Protein AF-A0A285UQV8-F1 (afdb_monomer_lite)

Structure (mmCIF, N/CA/C/O backbone):
data_AF-A0A285UQV8-F1
#
_entry.id   AF-A0A285UQV8-F1
#
loop_
_atom_site.group_PDB
_atom_site.id
_atom_site.type_symbol
_atom_site.label_atom_id
_atom_site.label_alt_id
_atom_site.label_comp_id
_atom_site.label_asym_id
_atom_site.label_entity_id
_atom_site.label_seq_id
_atom_site.pdbx_PDB_ins_code
_atom_site.Cartn_x
_atom_site.Cartn_y
_atom_site.Cartn_z
_atom_site.occupancy
_atom_site.B_iso_or_equiv
_atom_site.auth_seq_id
_atom_site.auth_comp_id
_atom_site.auth_asym_id
_atom_site.auth_atom_id
_atom_site.pdbx_PDB_model_num
ATOM 1 N N . MET A 1 1 ? 76.808 -17.261 -46.615 1.00 44.25 1 MET A N 1
ATOM 2 C CA . MET A 1 1 ? 76.036 -17.175 -47.875 1.00 44.25 1 MET A CA 1
ATOM 3 C C . MET A 1 1 ? 75.039 -16.035 -47.726 1.00 44.25 1 MET A C 1
ATOM 5 O O . MET A 1 1 ? 74.451 -15.916 -46.662 1.00 44.25 1 MET A O 1
ATOM 9 N N . LYS A 1 2 ? 74.995 -15.132 -48.715 1.00 49.12 2 LYS A N 1
ATOM 10 C CA . LYS A 1 2 ? 74.323 -13.818 -48.689 1.00 49.12 2 LYS A CA 1
ATOM 11 C C . LYS A 1 2 ? 72.825 -13.925 -48.374 1.00 49.12 2 LYS A C 1
ATOM 13 O O . LYS A 1 2 ? 72.149 -14.780 -48.934 1.00 49.12 2 LYS A O 1
ATOM 18 N N . ASN A 1 3 ? 72.344 -13.007 -47.533 1.00 63.97 3 ASN A N 1
ATOM 19 C CA . ASN A 1 3 ? 70.931 -12.792 -47.231 1.00 63.97 3 ASN A CA 1
ATOM 20 C C . ASN A 1 3 ? 70.122 -12.665 -48.530 1.00 63.97 3 ASN A C 1
ATOM 22 O O . ASN A 1 3 ? 70.419 -11.810 -49.366 1.00 63.97 3 ASN A O 1
ATOM 26 N N . PHE A 1 4 ? 69.126 -13.538 -48.688 1.00 62.72 4 PHE A N 1
ATOM 27 C CA . PHE A 1 4 ? 68.086 -13.409 -49.706 1.00 62.72 4 PHE A CA 1
ATOM 28 C C . PHE A 1 4 ? 67.410 -12.039 -49.546 1.00 62.72 4 PHE A C 1
ATOM 30 O O . PHE A 1 4 ? 67.214 -11.597 -48.410 1.00 62.72 4 PHE A O 1
ATOM 37 N N . PRO A 1 5 ? 67.108 -11.328 -50.637 1.00 66.31 5 PRO A N 1
ATOM 38 C CA . PRO A 1 5 ? 66.811 -9.913 -50.531 1.00 66.31 5 PRO A CA 1
ATOM 39 C C . PRO A 1 5 ? 65.365 -9.696 -50.034 1.00 66.31 5 PRO A C 1
ATOM 41 O O . PRO A 1 5 ? 64.506 -10.570 -50.162 1.00 66.31 5 PRO A O 1
ATOM 44 N N . SER A 1 6 ? 65.118 -8.558 -49.379 1.00 75.44 6 SER A N 1
ATOM 45 C CA . SER A 1 6 ? 63.850 -8.244 -48.701 1.00 75.44 6 SER A CA 1
ATOM 46 C C . SER A 1 6 ? 62.688 -8.128 -49.702 1.00 75.44 6 SER A C 1
ATOM 48 O O . SER A 1 6 ? 62.922 -7.906 -50.888 1.00 75.44 6 SER A O 1
ATOM 50 N N . SER A 1 7 ? 61.418 -8.198 -49.268 1.00 66.88 7 SER A N 1
ATOM 51 C CA . SER A 1 7 ? 60.256 -8.107 -50.186 1.00 66.88 7 SER A CA 1
ATOM 52 C C . SER A 1 7 ? 60.261 -6.872 -51.101 1.00 66.88 7 SER A C 1
ATOM 54 O O . SER A 1 7 ? 59.642 -6.889 -52.162 1.00 66.88 7 SER A O 1
ATOM 56 N N . LYS A 1 8 ? 60.971 -5.800 -50.724 1.00 73.88 8 LYS A N 1
ATOM 57 C CA . LYS A 1 8 ? 61.148 -4.611 -51.570 1.00 73.88 8 LYS A CA 1
ATOM 58 C C . LYS A 1 8 ? 62.094 -4.873 -52.745 1.00 73.88 8 LYS A C 1
ATOM 60 O O . LYS A 1 8 ? 61.816 -4.435 -53.855 1.00 73.88 8 LYS A O 1
ATOM 65 N N . ASP A 1 9 ? 63.160 -5.629 -52.523 1.00 78.62 9 ASP A N 1
ATOM 66 C CA . ASP A 1 9 ? 64.154 -5.972 -53.539 1.00 78.62 9 ASP A CA 1
ATOM 67 C C . ASP A 1 9 ? 63.600 -6.951 -54.580 1.00 78.62 9 ASP A C 1
ATOM 69 O O . ASP A 1 9 ? 63.959 -6.871 -55.752 1.00 78.62 9 ASP A O 1
ATOM 73 N N . TYR A 1 10 ? 62.666 -7.822 -54.178 1.00 80.19 10 TYR A N 1
ATOM 74 C CA . TYR A 1 10 ? 61.921 -8.677 -55.105 1.00 80.19 10 TYR A CA 1
ATOM 75 C C . TYR A 1 10 ? 61.118 -7.848 -56.118 1.00 80.19 10 TYR A C 1
ATOM 77 O O . TYR A 1 10 ? 61.185 -8.114 -57.316 1.00 80.19 10 TYR A O 1
ATOM 85 N N . ASN A 1 11 ? 60.430 -6.792 -55.662 1.00 84.19 11 ASN A N 1
ATOM 86 C CA . ASN A 1 11 ? 59.685 -5.897 -56.552 1.00 84.19 11 ASN A CA 1
ATOM 87 C C . ASN A 1 11 ? 60.616 -5.143 -57.514 1.00 84.19 11 ASN A C 1
ATOM 89 O O . ASN A 1 11 ? 60.301 -5.031 -58.696 1.00 84.19 11 ASN A O 1
ATOM 93 N N . TYR A 1 12 ? 61.780 -4.672 -57.047 1.00 85.62 12 TYR A N 1
ATOM 94 C CA . TYR A 1 12 ? 62.765 -4.025 -57.925 1.00 85.62 12 TYR A CA 1
ATOM 95 C C . TYR A 1 12 ? 63.343 -4.990 -58.965 1.00 85.62 12 TYR A C 1
ATOM 97 O O . TYR A 1 12 ? 63.504 -4.616 -60.127 1.00 85.62 12 TYR A O 1
ATOM 105 N N . TRP A 1 13 ? 63.607 -6.240 -58.580 1.00 86.06 13 TRP A N 1
ATOM 106 C CA . TRP A 1 13 ? 64.105 -7.263 -59.500 1.00 86.06 13 TRP A CA 1
ATOM 107 C C . TRP A 1 13 ? 63.046 -7.666 -60.537 1.00 86.06 13 TRP A C 1
ATOM 109 O O . TRP A 1 13 ? 63.359 -7.800 -61.719 1.00 86.06 13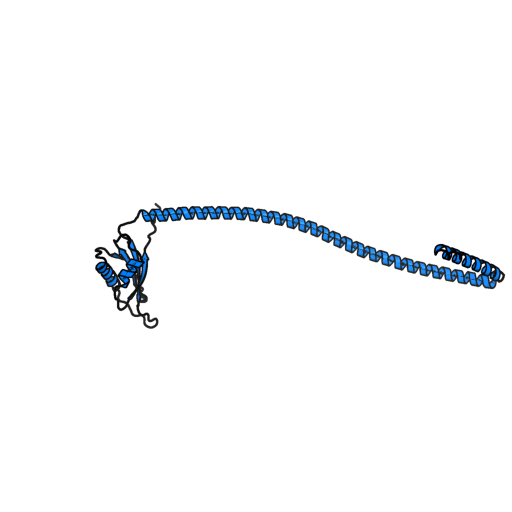 TRP A O 1
ATOM 119 N N . LEU A 1 14 ? 61.779 -7.772 -60.119 1.00 86.00 14 LEU A N 1
ATOM 120 C CA . LEU A 1 14 ? 60.639 -8.027 -61.002 1.00 86.00 14 LEU A CA 1
ATOM 121 C C . LEU A 1 14 ? 60.466 -6.900 -62.032 1.00 86.00 14 LEU A C 1
ATOM 123 O O . LEU A 1 14 ? 60.381 -7.174 -63.228 1.00 86.00 14 LEU A O 1
ATOM 127 N N . ILE A 1 15 ? 60.478 -5.637 -61.589 1.00 88.62 15 ILE A N 1
ATOM 128 C CA . ILE A 1 15 ? 60.396 -4.471 -62.484 1.00 88.62 15 ILE A CA 1
ATOM 129 C C . ILE A 1 15 ? 61.573 -4.470 -63.471 1.00 88.62 15 ILE A C 1
ATOM 131 O O . ILE A 1 15 ? 61.367 -4.274 -64.668 1.00 88.62 15 ILE A O 1
ATOM 135 N N . GLY A 1 16 ? 62.792 -4.754 -62.999 1.00 89.81 16 GLY A N 1
ATOM 136 C CA . GLY A 1 16 ? 63.980 -4.853 -63.849 1.00 89.81 16 GLY A CA 1
ATOM 137 C C . GLY A 1 16 ? 63.857 -5.924 -64.939 1.00 89.81 16 GLY A C 1
ATOM 138 O O . GLY A 1 16 ? 64.155 -5.652 -66.103 1.00 89.81 16 GLY A O 1
ATOM 139 N N . MET A 1 17 ? 63.353 -7.114 -64.596 1.00 87.38 17 MET A N 1
ATOM 140 C CA . MET A 1 17 ? 63.125 -8.201 -65.559 1.00 87.38 17 MET A CA 1
ATOM 141 C C . MET A 1 17 ? 62.044 -7.859 -66.589 1.00 87.38 17 MET A C 1
ATOM 143 O O . MET A 1 17 ? 62.196 -8.186 -67.768 1.00 87.38 17 MET A O 1
ATOM 147 N N . VAL A 1 18 ? 60.977 -7.165 -66.180 1.00 88.94 18 VAL A N 1
ATOM 148 C CA . VAL A 1 18 ? 59.926 -6.701 -67.099 1.00 88.94 18 VAL A CA 1
ATOM 149 C C . VAL A 1 18 ? 60.494 -5.701 -68.107 1.00 88.94 18 VAL A C 1
ATOM 151 O O . VAL A 1 18 ? 60.296 -5.875 -69.308 1.00 88.94 18 VAL A O 1
ATOM 154 N N . ILE A 1 19 ? 61.262 -4.706 -67.652 1.00 89.25 19 ILE A N 1
ATOM 155 C CA . ILE A 1 19 ? 61.888 -3.705 -68.534 1.00 89.25 19 ILE A CA 1
ATOM 156 C C . ILE A 1 19 ? 62.848 -4.371 -69.527 1.00 89.25 19 ILE A C 1
ATOM 158 O O . ILE A 1 19 ? 62.819 -4.067 -70.720 1.00 89.25 19 ILE A O 1
ATOM 162 N N . LEU A 1 20 ? 63.668 -5.313 -69.057 1.00 89.44 20 LEU A N 1
ATOM 163 C CA . LEU A 1 20 ? 64.616 -6.038 -69.902 1.00 89.44 20 LEU A CA 1
ATOM 164 C C . LEU A 1 20 ? 63.896 -6.895 -70.956 1.00 89.44 20 LEU A C 1
ATOM 166 O O . LEU A 1 20 ? 64.284 -6.896 -72.124 1.00 89.44 20 LEU A O 1
ATOM 170 N N . THR A 1 21 ? 62.802 -7.556 -70.573 1.00 85.88 21 THR A N 1
ATOM 171 C CA . THR A 1 21 ? 61.955 -8.328 -71.496 1.00 85.88 21 THR A CA 1
ATOM 172 C C . THR A 1 21 ? 61.340 -7.429 -72.570 1.00 85.88 21 THR A C 1
ATOM 174 O O . THR A 1 21 ? 61.395 -7.767 -73.752 1.00 85.88 21 THR A O 1
ATOM 177 N N . ILE A 1 22 ? 60.819 -6.257 -72.186 1.00 85.81 22 ILE A N 1
ATOM 178 C CA . ILE A 1 22 ? 60.268 -5.269 -73.126 1.00 85.81 22 ILE A CA 1
ATOM 179 C C . ILE A 1 22 ? 61.347 -4.801 -74.109 1.00 85.81 22 ILE A C 1
ATOM 181 O O . ILE A 1 22 ? 61.084 -4.729 -75.308 1.00 85.81 22 ILE A O 1
ATOM 185 N N . TYR A 1 23 ? 62.566 -4.527 -73.638 1.00 86.31 23 TYR A N 1
ATOM 186 C CA . TYR A 1 23 ? 63.674 -4.094 -74.493 1.00 86.31 23 TYR A CA 1
ATOM 187 C C . TYR A 1 23 ? 64.029 -5.140 -75.563 1.00 86.31 23 TYR A C 1
ATOM 189 O O . TYR A 1 23 ? 64.106 -4.811 -76.749 1.00 86.31 23 TYR A O 1
ATOM 197 N N . PHE A 1 24 ? 64.188 -6.409 -75.171 1.00 84.31 24 PHE A N 1
ATOM 198 C CA . PHE A 1 24 ? 64.494 -7.488 -76.117 1.00 84.31 24 PHE A CA 1
ATOM 199 C C . PHE A 1 24 ? 63.346 -7.759 -77.093 1.00 84.31 24 PHE A C 1
ATOM 201 O O . PHE A 1 24 ? 63.592 -7.909 -78.291 1.00 84.31 24 PHE A O 1
ATOM 208 N N . ALA A 1 25 ? 62.102 -7.765 -76.608 1.00 79.75 25 ALA A N 1
ATOM 209 C CA . ALA A 1 25 ? 60.925 -7.923 -77.457 1.00 79.75 25 ALA A CA 1
ATOM 210 C C . ALA A 1 25 ? 60.827 -6.787 -78.488 1.00 79.75 25 ALA A C 1
ATOM 212 O O . ALA A 1 25 ? 60.644 -7.045 -79.674 1.00 79.75 25 ALA A O 1
ATOM 213 N N . THR A 1 26 ? 61.040 -5.539 -78.062 1.00 80.00 26 THR A N 1
ATOM 214 C CA . THR A 1 26 ? 61.006 -4.363 -78.945 1.00 80.00 26 THR A CA 1
ATOM 215 C C . THR A 1 26 ? 62.084 -4.444 -80.023 1.00 80.00 26 THR A C 1
ATOM 217 O O . THR A 1 26 ? 61.797 -4.203 -81.193 1.00 80.00 26 THR A O 1
ATOM 220 N N . LYS A 1 27 ? 63.309 -4.849 -79.663 1.00 79.00 27 LYS A N 1
ATOM 221 C CA . LYS A 1 27 ? 64.405 -5.019 -80.628 1.00 79.00 27 LYS A CA 1
ATOM 222 C C . LYS A 1 27 ? 64.104 -6.104 -81.667 1.00 79.00 27 LYS A C 1
ATOM 224 O O . LYS A 1 27 ? 64.406 -5.911 -82.835 1.00 79.00 27 LYS A O 1
ATOM 229 N N . SER A 1 28 ? 63.519 -7.230 -81.253 1.00 77.25 28 SER A N 1
ATOM 230 C CA . SER A 1 28 ? 63.230 -8.353 -82.156 1.00 77.25 28 SER A CA 1
ATOM 231 C C . SER A 1 28 ? 62.008 -8.127 -83.049 1.00 77.25 28 SER A C 1
ATOM 233 O O . SER A 1 28 ? 61.935 -8.708 -84.126 1.00 77.25 28 SER A O 1
ATOM 235 N N . LEU A 1 29 ? 61.024 -7.351 -82.590 1.00 74.50 29 LEU A N 1
ATOM 236 C CA . LEU A 1 29 ? 59.755 -7.137 -83.296 1.00 74.50 29 LEU A CA 1
ATOM 237 C C . LEU A 1 29 ? 59.757 -5.844 -84.126 1.00 74.50 29 LEU A C 1
ATOM 239 O O . LEU A 1 29 ? 58.925 -5.698 -85.017 1.00 74.50 29 LEU A O 1
ATOM 243 N N . GLY A 1 30 ? 60.701 -4.931 -83.862 1.00 69.19 30 GLY A N 1
ATOM 244 C CA . GLY A 1 30 ? 60.826 -3.622 -84.510 1.00 69.19 30 GLY A CA 1
ATOM 245 C C . GLY A 1 30 ? 61.081 -3.657 -86.022 1.00 69.19 30 GLY A C 1
ATOM 246 O O . GLY A 1 30 ? 60.824 -2.671 -86.702 1.00 69.19 30 GLY A O 1
ATOM 247 N N . GLU A 1 31 ? 61.551 -4.782 -86.559 1.00 74.19 31 GLU A N 1
ATOM 248 C CA . GLU A 1 31 ? 61.871 -4.930 -87.986 1.00 74.19 31 GLU A CA 1
ATOM 249 C C . GLU A 1 31 ? 60.660 -5.367 -88.841 1.00 74.19 31 GLU A C 1
ATOM 251 O O . GLU A 1 31 ? 60.742 -5.353 -90.068 1.00 74.19 31 GLU A O 1
ATOM 256 N N . ASN A 1 32 ? 59.520 -5.735 -88.231 1.00 80.69 32 ASN A N 1
ATOM 257 C CA . ASN A 1 32 ? 58.325 -6.213 -88.939 1.00 80.69 32 ASN A CA 1
ATOM 258 C C . ASN A 1 32 ? 57.139 -5.244 -88.785 1.00 80.69 32 ASN A C 1
ATOM 260 O O . ASN A 1 32 ? 56.339 -5.346 -87.854 1.00 80.69 32 ASN A O 1
ATOM 264 N N . GLU A 1 33 ? 57.005 -4.322 -89.740 1.00 77.88 33 GLU A N 1
ATOM 265 C CA . GLU A 1 33 ? 55.987 -3.260 -89.745 1.00 77.88 33 GLU A CA 1
ATOM 266 C C . GLU A 1 33 ? 54.543 -3.791 -89.658 1.00 77.88 33 GLU A C 1
ATOM 268 O O . GLU A 1 33 ? 53.705 -3.236 -88.945 1.00 77.88 33 GLU A O 1
ATOM 273 N N . ILE A 1 34 ? 54.252 -4.918 -90.318 1.00 78.50 34 ILE A N 1
ATOM 274 C CA . ILE A 1 34 ? 52.922 -5.547 -90.297 1.00 78.50 34 ILE A CA 1
ATOM 275 C C . ILE A 1 34 ? 52.574 -5.997 -88.875 1.00 78.50 34 ILE A C 1
ATOM 277 O O . ILE A 1 34 ? 51.471 -5.749 -88.384 1.00 78.50 34 ILE A O 1
ATOM 281 N N . LEU A 1 35 ? 53.522 -6.637 -88.193 1.00 77.44 35 LEU A N 1
ATOM 282 C CA . LEU A 1 35 ? 53.327 -7.153 -86.844 1.00 77.44 35 LEU A CA 1
ATOM 283 C C . LEU A 1 35 ? 53.203 -6.020 -85.809 1.00 77.44 35 LEU A C 1
ATOM 285 O O . LEU A 1 35 ? 52.360 -6.100 -84.914 1.00 77.44 35 LEU A O 1
ATOM 289 N N . ILE A 1 36 ? 53.964 -4.933 -85.972 1.00 78.06 36 ILE A N 1
ATOM 290 C CA . ILE A 1 36 ? 53.859 -3.725 -85.135 1.00 78.06 36 ILE A CA 1
ATOM 291 C C . ILE A 1 36 ? 52.464 -3.097 -85.239 1.00 78.06 36 ILE A C 1
ATOM 293 O O . ILE A 1 36 ? 51.880 -2.722 -84.217 1.00 78.06 36 ILE A O 1
ATOM 297 N N . ASN A 1 37 ? 51.892 -3.027 -86.444 1.00 72.19 37 ASN A N 1
ATOM 298 C CA . ASN A 1 37 ? 50.548 -2.484 -86.652 1.00 72.19 37 ASN A CA 1
ATOM 299 C C . ASN A 1 37 ? 49.469 -3.324 -85.946 1.00 72.19 37 ASN A C 1
ATOM 301 O O . ASN A 1 37 ? 48.595 -2.764 -85.281 1.00 72.19 37 ASN A O 1
ATOM 305 N N . TYR A 1 38 ? 49.563 -4.658 -85.997 1.00 79.50 38 TYR A N 1
ATOM 306 C CA . TYR A 1 38 ? 48.649 -5.537 -85.255 1.00 79.50 38 TYR A CA 1
ATOM 307 C C . TYR A 1 38 ? 48.789 -5.395 -83.736 1.00 79.50 38 TYR A C 1
ATOM 309 O O . TYR A 1 38 ? 47.776 -5.347 -83.037 1.00 79.50 38 TYR A O 1
ATOM 317 N N . ILE A 1 39 ? 50.017 -5.285 -83.215 1.00 81.50 39 ILE A N 1
ATOM 318 C CA . ILE A 1 39 ? 50.259 -5.064 -81.780 1.00 81.50 39 ILE A CA 1
ATOM 319 C C . ILE A 1 39 ? 49.690 -3.715 -81.336 1.00 81.50 39 ILE A C 1
ATOM 321 O O . ILE A 1 39 ? 49.042 -3.636 -80.296 1.00 81.50 39 ILE A O 1
ATOM 325 N N . THR A 1 40 ? 49.889 -2.661 -82.126 1.00 72.12 40 THR A N 1
ATOM 326 C CA . THR A 1 40 ? 49.384 -1.314 -81.821 1.00 72.12 40 THR A CA 1
ATOM 327 C C . THR A 1 40 ? 47.854 -1.284 -81.809 1.00 72.12 40 THR A C 1
ATOM 329 O O . THR A 1 40 ? 47.233 -0.698 -80.915 1.00 72.12 40 THR A O 1
ATOM 332 N N . PHE A 1 41 ? 47.224 -1.986 -82.752 1.00 66.56 41 PHE A N 1
ATOM 333 C CA . PHE A 1 41 ? 45.774 -2.143 -82.784 1.00 66.56 41 PHE A CA 1
ATOM 334 C C . PHE A 1 41 ? 45.254 -2.945 -81.578 1.00 66.56 41 PHE A C 1
ATOM 336 O O . PHE A 1 41 ? 44.345 -2.493 -80.878 1.00 66.56 41 PHE A O 1
ATOM 343 N N . ALA A 1 42 ? 45.876 -4.087 -81.267 1.00 75.62 42 ALA A N 1
ATOM 344 C CA . ALA A 1 42 ? 45.532 -4.898 -80.100 1.00 75.62 42 ALA A CA 1
ATOM 345 C C . ALA A 1 42 ? 45.726 -4.129 -78.781 1.00 75.62 42 ALA A C 1
ATOM 347 O O . ALA A 1 42 ? 44.872 -4.193 -77.900 1.00 75.62 42 ALA A O 1
ATOM 348 N N . GLY A 1 43 ? 46.800 -3.343 -78.665 1.00 76.69 43 GLY A N 1
ATOM 349 C CA . GLY A 1 43 ? 47.068 -2.477 -77.517 1.00 76.69 43 GLY A CA 1
ATOM 350 C C . GLY A 1 43 ? 45.974 -1.429 -77.306 1.00 76.69 43 GLY A C 1
ATOM 351 O O . GLY A 1 43 ? 45.567 -1.181 -76.172 1.00 76.69 43 GLY A O 1
ATOM 352 N N . THR A 1 44 ? 45.428 -0.879 -78.393 1.00 76.94 44 THR A N 1
ATOM 353 C CA . THR A 1 44 ? 44.301 0.065 -78.342 1.00 76.94 44 THR A CA 1
ATOM 354 C C . THR A 1 44 ? 43.028 -0.610 -77.826 1.00 76.94 44 THR A C 1
ATOM 356 O O . THR A 1 44 ? 42.374 -0.081 -76.927 1.00 76.94 44 THR A O 1
ATOM 359 N N . ILE A 1 45 ? 42.700 -1.806 -78.329 1.00 80.25 45 ILE A N 1
ATOM 360 C CA . ILE A 1 45 ? 41.544 -2.589 -77.855 1.00 80.25 45 ILE A CA 1
ATOM 361 C C . ILE A 1 45 ? 41.698 -2.937 -76.369 1.00 80.25 45 ILE A C 1
ATOM 363 O O . ILE A 1 45 ? 40.766 -2.748 -75.589 1.00 80.25 45 ILE A O 1
ATOM 367 N N . ILE A 1 46 ? 42.882 -3.397 -75.956 1.00 84.75 46 ILE A N 1
ATOM 368 C CA . ILE A 1 46 ? 43.176 -3.730 -74.555 1.00 84.75 46 ILE A CA 1
ATOM 369 C C . ILE A 1 46 ? 43.048 -2.490 -73.657 1.00 84.75 46 ILE A C 1
ATOM 371 O O . ILE A 1 46 ? 42.493 -2.590 -72.565 1.00 84.75 46 ILE A O 1
ATOM 375 N N . SER A 1 47 ? 43.495 -1.318 -74.118 1.00 83.56 47 SER A N 1
ATOM 376 C CA . SER A 1 47 ? 43.353 -0.051 -73.388 1.00 83.56 47 SER A CA 1
ATOM 377 C C . SER A 1 47 ? 41.884 0.319 -73.150 1.00 83.56 47 SER A C 1
ATOM 379 O O . SER A 1 47 ? 41.499 0.649 -72.027 1.00 83.56 47 SER A O 1
ATOM 381 N N . ILE A 1 48 ? 41.033 0.172 -74.174 1.00 87.12 48 ILE A N 1
ATOM 382 C CA . ILE A 1 48 ? 39.584 0.390 -74.048 1.00 87.12 48 ILE A CA 1
ATOM 383 C C . ILE A 1 48 ? 38.975 -0.594 -73.039 1.00 87.12 48 ILE A C 1
ATOM 385 O O . ILE A 1 48 ? 38.200 -0.188 -72.173 1.00 87.12 48 ILE A O 1
ATOM 389 N N . LEU A 1 49 ? 39.348 -1.876 -73.099 1.00 82.06 49 LEU A N 1
ATOM 390 C CA . LEU A 1 49 ? 38.854 -2.887 -72.158 1.00 82.06 49 LEU A CA 1
ATOM 391 C C . LEU A 1 49 ? 39.268 -2.583 -70.711 1.00 82.06 49 LEU A C 1
ATOM 393 O O . LEU A 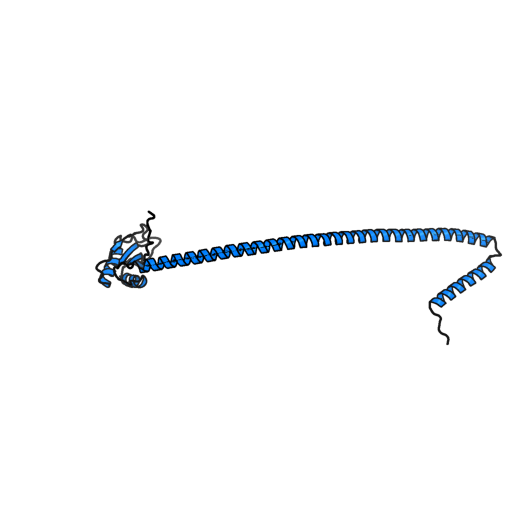1 49 ? 38.439 -2.671 -69.805 1.00 82.06 49 LEU A O 1
ATOM 397 N N . LEU A 1 50 ? 40.518 -2.174 -70.485 1.00 82.06 50 LEU A N 1
ATOM 398 C CA . LEU A 1 50 ? 41.005 -1.779 -69.161 1.00 82.06 50 LEU A CA 1
ATOM 399 C C . LEU A 1 50 ? 40.272 -0.545 -68.623 1.00 82.06 50 LEU A C 1
ATOM 401 O O . LEU A 1 50 ? 39.921 -0.515 -67.443 1.00 82.06 50 LEU A O 1
ATOM 405 N N . ALA A 1 51 ? 39.986 0.440 -69.479 1.00 88.19 51 ALA A N 1
ATOM 406 C CA . ALA A 1 51 ? 39.197 1.609 -69.100 1.00 88.19 51 ALA A CA 1
ATOM 407 C C . ALA A 1 51 ? 37.776 1.218 -68.659 1.00 88.19 51 ALA A C 1
ATOM 409 O O . ALA A 1 51 ? 37.294 1.706 -67.638 1.00 88.19 51 ALA A O 1
ATOM 410 N N . ILE A 1 52 ? 37.126 0.285 -69.363 1.00 86.38 52 ILE A N 1
ATOM 411 C CA . ILE A 1 52 ? 35.803 -0.234 -68.980 1.00 86.38 52 ILE A CA 1
ATOM 412 C C . ILE A 1 52 ? 35.863 -0.931 -67.616 1.00 86.38 52 ILE A C 1
ATOM 414 O O . ILE A 1 52 ? 35.022 -0.671 -66.755 1.00 86.38 52 ILE A O 1
ATOM 418 N N . VAL A 1 53 ? 36.869 -1.778 -67.381 1.00 83.81 53 VAL A N 1
ATOM 419 C CA . VAL A 1 53 ? 37.054 -2.447 -66.083 1.00 83.81 53 VAL A CA 1
ATOM 420 C C . VAL A 1 53 ? 37.247 -1.421 -64.962 1.00 83.81 53 VAL A C 1
ATOM 422 O O . VAL A 1 53 ? 36.617 -1.541 -63.911 1.00 83.81 53 VAL A O 1
ATOM 425 N N . ALA A 1 54 ? 38.050 -0.379 -65.190 1.00 88.44 54 ALA A N 1
ATOM 426 C CA . ALA A 1 54 ? 38.245 0.701 -64.224 1.00 88.44 54 ALA A CA 1
ATOM 427 C C . ALA A 1 54 ? 36.936 1.448 -63.910 1.00 88.44 54 ALA A C 1
ATOM 429 O O . ALA A 1 54 ? 36.643 1.711 -62.741 1.00 88.44 54 ALA A O 1
ATOM 430 N N . ILE A 1 55 ? 36.113 1.725 -64.928 1.00 80.25 55 ILE A N 1
ATOM 431 C CA . ILE A 1 55 ? 34.784 2.329 -64.757 1.00 80.25 55 ILE A CA 1
ATOM 432 C C . ILE A 1 55 ? 33.878 1.421 -63.912 1.00 80.25 55 ILE A C 1
ATOM 434 O O . ILE A 1 55 ? 33.231 1.906 -62.985 1.00 80.25 55 ILE A O 1
ATOM 438 N N . ILE A 1 56 ? 33.860 0.107 -64.165 1.00 81.56 56 ILE A N 1
ATOM 439 C CA . ILE A 1 56 ? 33.056 -0.854 -63.389 1.00 81.56 56 ILE A CA 1
ATOM 440 C C . ILE A 1 56 ? 33.485 -0.869 -61.916 1.00 81.56 56 ILE A C 1
ATOM 442 O O . ILE A 1 56 ? 32.632 -0.817 -61.027 1.00 81.56 56 ILE A O 1
ATOM 446 N N . TYR A 1 57 ? 34.791 -0.909 -61.640 1.00 76.50 57 TYR A N 1
ATOM 447 C CA . TYR A 1 57 ? 35.303 -0.860 -60.268 1.00 76.50 57 TYR A CA 1
ATOM 448 C C . TYR A 1 57 ? 34.948 0.458 -59.570 1.00 76.50 57 TYR A C 1
ATOM 450 O O . TYR A 1 57 ? 34.485 0.437 -58.428 1.00 76.50 57 TYR A O 1
ATOM 458 N N . SER A 1 58 ? 35.089 1.591 -60.265 1.00 76.44 58 SER A N 1
ATOM 459 C CA . SER A 1 58 ? 34.700 2.910 -59.752 1.00 76.44 58 SER A CA 1
ATOM 460 C C . SER A 1 58 ? 33.202 2.978 -59.433 1.00 76.44 58 SER A C 1
ATOM 462 O O . SER A 1 58 ? 32.809 3.467 -58.370 1.00 76.44 58 SER A O 1
ATOM 464 N N . TYR A 1 59 ? 32.361 2.403 -60.295 1.00 73.06 59 TYR A N 1
ATOM 465 C CA . TYR A 1 59 ? 30.917 2.321 -60.089 1.00 73.06 59 TYR A CA 1
ATOM 466 C C . TYR A 1 59 ? 30.554 1.470 -58.861 1.00 73.06 59 TYR A C 1
ATOM 468 O O . TYR A 1 59 ? 29.788 1.912 -58.002 1.00 73.06 59 TYR A O 1
ATOM 476 N N . GLN A 1 60 ? 31.153 0.282 -58.706 1.00 71.38 60 GLN A N 1
ATOM 477 C CA . GLN A 1 60 ? 30.918 -0.567 -57.530 1.00 71.38 60 GLN A CA 1
ATOM 478 C C . GLN A 1 60 ? 31.384 0.093 -56.224 1.00 71.38 60 GLN A C 1
ATOM 480 O O . GLN A 1 60 ? 30.688 0.012 -55.209 1.00 71.38 60 GLN A O 1
ATOM 485 N N . GLN A 1 61 ? 32.538 0.765 -56.237 1.00 76.06 61 GLN A N 1
ATOM 486 C CA . GLN A 1 61 ? 33.058 1.492 -55.078 1.00 76.06 61 GLN A CA 1
ATOM 487 C C . GLN A 1 61 ? 32.152 2.665 -54.682 1.00 76.06 61 GLN A C 1
ATOM 489 O O . GLN A 1 61 ? 31.898 2.877 -53.492 1.00 76.06 61 GLN A O 1
ATOM 494 N N . THR A 1 62 ? 31.631 3.393 -55.670 1.00 73.38 62 THR A N 1
ATOM 495 C CA . THR A 1 62 ? 30.702 4.508 -55.453 1.00 73.38 62 THR A CA 1
ATOM 496 C C . THR A 1 62 ? 29.399 4.014 -54.825 1.00 73.38 62 THR A C 1
ATOM 498 O O . THR A 1 62 ? 28.996 4.526 -53.782 1.00 73.38 62 THR A O 1
ATOM 501 N N . ASN A 1 63 ? 28.803 2.942 -55.362 1.00 67.44 63 ASN A N 1
ATOM 502 C CA . ASN A 1 63 ? 27.561 2.369 -54.830 1.00 67.44 63 ASN A CA 1
ATOM 503 C C . ASN A 1 63 ? 27.701 1.875 -53.381 1.00 67.44 63 ASN A C 1
ATOM 505 O O . ASN A 1 63 ? 26.832 2.148 -52.552 1.00 67.44 63 ASN A O 1
ATOM 509 N N . ARG A 1 64 ? 28.807 1.194 -53.048 1.00 68.88 64 ARG A N 1
ATOM 510 C CA . ARG A 1 64 ? 29.085 0.752 -51.667 1.00 68.88 64 ARG A CA 1
ATOM 511 C C . ARG A 1 64 ? 29.282 1.930 -50.712 1.00 68.88 64 ARG A C 1
ATOM 513 O O . ARG A 1 64 ? 28.819 1.884 -49.578 1.00 68.88 64 ARG A O 1
ATOM 520 N N . SER A 1 65 ? 29.935 2.997 -51.169 1.00 65.62 65 SER A N 1
ATOM 521 C CA . SER A 1 65 ? 30.148 4.203 -50.358 1.00 65.62 65 SER A CA 1
ATOM 522 C C . SER A 1 65 ? 28.831 4.931 -50.066 1.00 65.62 65 SER A C 1
ATOM 524 O O . SER A 1 65 ? 28.612 5.369 -48.938 1.00 65.62 65 SER A O 1
ATOM 526 N N . SER A 1 66 ? 27.923 5.004 -51.045 1.00 68.62 66 SER A N 1
ATOM 527 C CA . SER A 1 66 ? 26.590 5.589 -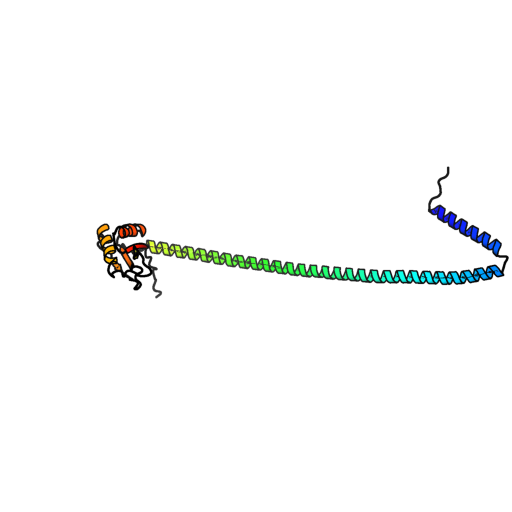50.863 1.00 68.62 66 SER A CA 1
ATOM 528 C C . SER A 1 66 ? 25.707 4.779 -49.907 1.00 68.62 66 SER A C 1
ATOM 530 O O . SER A 1 66 ? 25.025 5.377 -49.076 1.00 68.62 66 SER A O 1
ATOM 532 N N . GLN A 1 67 ? 25.744 3.443 -49.975 1.00 69.12 67 GLN A N 1
ATOM 533 C CA . GLN A 1 67 ? 25.018 2.571 -49.038 1.00 69.12 67 GLN A CA 1
ATOM 534 C C . GLN A 1 67 ? 25.540 2.724 -47.602 1.00 69.12 67 GLN A C 1
ATOM 536 O O . GLN A 1 67 ? 24.763 3.014 -46.697 1.00 69.12 67 GLN A O 1
ATOM 541 N N . ASN A 1 68 ? 26.860 2.673 -47.407 1.00 67.88 68 ASN A N 1
ATOM 542 C CA . ASN A 1 68 ? 27.467 2.855 -46.085 1.00 67.88 68 ASN A CA 1
ATOM 543 C C . ASN A 1 68 ? 27.155 4.234 -45.476 1.00 67.88 68 ASN A C 1
ATOM 545 O O . ASN A 1 68 ? 26.987 4.355 -44.262 1.00 67.88 68 ASN A O 1
ATOM 549 N N . TYR A 1 69 ? 27.065 5.283 -46.301 1.00 68.94 69 TYR A N 1
ATOM 550 C CA . TYR A 1 69 ? 26.681 6.620 -45.844 1.00 68.94 69 TYR A CA 1
ATOM 551 C C . TYR A 1 69 ? 25.216 6.677 -45.390 1.00 68.94 69 TYR A C 1
ATOM 553 O O . TYR A 1 69 ? 24.919 7.292 -44.366 1.00 68.94 69 TYR A O 1
ATOM 561 N N . ALA A 1 70 ? 24.306 6.018 -46.115 1.00 73.62 70 ALA A N 1
ATOM 562 C CA . ALA A 1 70 ? 22.897 5.931 -45.736 1.00 73.62 70 ALA A CA 1
ATOM 563 C C . ALA A 1 70 ? 22.712 5.180 -44.406 1.00 73.62 70 ALA A C 1
ATOM 565 O O . ALA A 1 70 ? 22.030 5.689 -43.515 1.00 73.62 70 ALA A O 1
ATOM 566 N N . ASP A 1 71 ? 23.390 4.044 -44.231 1.00 73.00 71 ASP A N 1
ATOM 567 C CA . ASP A 1 71 ? 23.333 3.251 -42.997 1.00 73.00 71 ASP A CA 1
ATOM 568 C C . ASP A 1 71 ? 23.933 4.012 -41.807 1.00 73.00 71 ASP A C 1
ATOM 570 O O . ASP A 1 71 ? 23.346 4.062 -40.725 1.00 73.00 71 ASP A O 1
ATOM 574 N N . THR A 1 72 ? 25.064 4.694 -42.019 1.00 69.50 72 THR A N 1
ATOM 575 C CA . THR A 1 72 ? 25.689 5.543 -40.991 1.00 69.50 72 THR A CA 1
ATOM 576 C C . THR A 1 72 ? 24.770 6.697 -40.594 1.00 69.50 72 THR A C 1
ATOM 578 O O . THR A 1 72 ? 24.621 6.991 -39.410 1.00 69.50 72 THR A O 1
ATOM 581 N N . LYS A 1 73 ? 24.109 7.341 -41.564 1.00 75.19 73 LYS A N 1
ATOM 582 C CA . LYS A 1 73 ? 23.139 8.408 -41.295 1.00 75.19 73 LYS A CA 1
ATOM 583 C C . LYS A 1 73 ? 21.926 7.886 -40.523 1.00 75.19 73 LYS A C 1
ATOM 585 O O . LYS A 1 73 ? 21.475 8.554 -39.599 1.00 75.19 73 LYS A O 1
ATOM 590 N N . SER A 1 74 ? 21.429 6.695 -40.859 1.00 78.06 74 SER A N 1
ATOM 591 C CA . SER A 1 74 ? 20.340 6.052 -40.118 1.00 78.06 74 SER A CA 1
ATOM 592 C C . SER A 1 74 ? 20.739 5.763 -38.671 1.00 78.06 74 SER A C 1
ATOM 594 O O . SER A 1 74 ? 19.993 6.098 -37.758 1.00 78.06 74 SER A O 1
ATOM 596 N N . LEU A 1 75 ? 21.933 5.204 -38.448 1.00 72.25 75 LEU A N 1
ATOM 597 C CA . LEU A 1 75 ? 22.460 4.955 -37.104 1.00 72.25 75 LEU A CA 1
ATOM 598 C C . LEU A 1 75 ? 22.620 6.250 -36.303 1.00 72.25 75 LEU A C 1
ATOM 600 O O . LEU A 1 75 ? 22.238 6.294 -35.138 1.00 72.25 75 LEU A O 1
ATOM 604 N N . LEU A 1 76 ? 23.139 7.314 -36.921 1.00 72.75 76 LEU A N 1
ATOM 605 C CA . LEU A 1 76 ? 23.261 8.623 -36.277 1.00 72.75 76 LEU A CA 1
ATOM 606 C C . LEU A 1 76 ? 21.897 9.212 -35.904 1.00 72.75 76 LEU A C 1
ATOM 608 O O . LEU A 1 76 ? 21.759 9.755 -34.810 1.00 72.75 76 LEU A O 1
ATOM 612 N N . ASN A 1 77 ? 20.886 9.063 -36.762 1.00 78.94 77 ASN A N 1
ATOM 613 C CA . ASN A 1 77 ? 19.522 9.488 -36.451 1.00 78.94 77 ASN A CA 1
ATOM 614 C C . ASN A 1 77 ? 18.949 8.699 -35.266 1.00 78.94 77 ASN A C 1
ATOM 616 O O . ASN A 1 77 ? 18.458 9.312 -34.324 1.00 78.94 77 ASN A O 1
ATOM 620 N N . SER A 1 78 ? 19.085 7.369 -35.251 1.00 76.19 78 SER A N 1
ATOM 621 C CA . SER A 1 78 ? 18.632 6.543 -34.122 1.00 76.19 78 SER A CA 1
ATOM 622 C C . SER A 1 78 ? 19.379 6.860 -32.823 1.00 76.19 78 SER A C 1
ATOM 624 O O . SER A 1 78 ? 18.780 6.873 -31.751 1.00 76.19 78 SER A O 1
ATOM 626 N N . ILE A 1 79 ? 20.682 7.155 -32.890 1.00 70.56 79 ILE A N 1
ATOM 627 C CA . ILE A 1 79 ? 21.449 7.627 -31.728 1.00 70.56 79 ILE A CA 1
ATOM 628 C C . ILE A 1 79 ? 20.899 8.973 -31.246 1.00 70.56 79 ILE A C 1
ATOM 630 O O . ILE A 1 79 ? 20.697 9.141 -30.047 1.00 70.56 79 ILE A O 1
ATOM 634 N N . SER A 1 80 ? 20.621 9.911 -32.153 1.00 75.56 80 SER A N 1
ATOM 635 C CA . SER A 1 80 ? 20.054 11.215 -31.798 1.00 75.56 80 SER A CA 1
ATOM 636 C C . SER A 1 80 ? 18.668 11.090 -31.159 1.00 75.56 80 SER A C 1
ATOM 638 O O . SER A 1 80 ? 18.404 11.759 -30.165 1.00 75.56 80 SER A O 1
ATOM 640 N N . GLU A 1 81 ? 17.798 10.226 -31.685 1.00 79.62 81 GLU A N 1
ATOM 641 C CA . GLU A 1 81 ? 16.479 9.943 -31.102 1.00 79.62 81 GLU A CA 1
ATOM 642 C C . GLU A 1 81 ? 16.604 9.347 -29.696 1.00 79.62 81 GLU A C 1
ATOM 644 O O . GLU A 1 81 ? 15.934 9.801 -28.771 1.00 79.62 81 GLU A O 1
ATOM 649 N N . ASN A 1 82 ? 17.521 8.395 -29.502 1.00 70.75 82 ASN A N 1
ATOM 650 C CA . ASN A 1 82 ? 17.778 7.806 -28.188 1.00 70.75 82 ASN A CA 1
ATOM 651 C C . ASN A 1 82 ? 18.340 8.829 -27.187 1.00 70.75 82 ASN A C 1
ATOM 653 O O . ASN A 1 82 ? 17.972 8.800 -26.015 1.00 70.75 82 ASN A O 1
ATOM 657 N N . VAL A 1 83 ? 19.210 9.744 -27.627 1.00 71.19 83 VAL A N 1
ATOM 658 C CA . VAL A 1 83 ? 19.736 10.831 -26.782 1.00 71.19 83 VAL A CA 1
ATOM 659 C C . VAL A 1 83 ? 18.624 11.800 -26.377 1.00 71.19 83 VAL A C 1
ATOM 661 O O . VAL A 1 83 ? 18.548 12.163 -25.205 1.00 71.19 83 VAL A O 1
ATOM 664 N N . ASN A 1 84 ? 17.722 12.152 -27.295 1.00 72.81 84 ASN A N 1
ATOM 665 C CA . ASN A 1 84 ? 16.551 12.971 -26.970 1.00 72.81 84 ASN A CA 1
ATOM 666 C C . ASN A 1 84 ? 15.621 12.246 -25.979 1.00 72.81 84 ASN A C 1
ATOM 668 O O . ASN A 1 84 ? 15.179 12.837 -25.000 1.00 72.81 84 ASN A O 1
ATOM 672 N N . GLY A 1 85 ? 15.414 10.935 -26.150 1.00 74.69 85 GLY A N 1
ATOM 673 C CA . GLY A 1 85 ? 14.656 10.124 -25.193 1.00 74.69 85 GLY A CA 1
ATOM 674 C C . GLY A 1 85 ? 15.268 10.103 -23.783 1.00 74.69 85 GLY A C 1
ATOM 675 O O . GLY A 1 85 ? 14.541 10.043 -22.794 1.00 74.69 85 GLY A O 1
ATOM 676 N N . ILE A 1 86 ? 16.597 10.208 -23.654 1.00 69.19 86 ILE A N 1
ATOM 677 C CA . ILE A 1 86 ? 17.274 10.347 -22.350 1.00 69.19 86 ILE A CA 1
ATOM 678 C C . ILE A 1 86 ? 16.965 11.705 -21.702 1.00 69.19 86 ILE A C 1
ATOM 680 O O . ILE A 1 86 ? 16.822 11.781 -20.478 1.00 69.19 86 ILE A O 1
ATOM 684 N N . GLU A 1 87 ? 16.853 12.775 -22.489 1.00 73.31 87 GLU A N 1
ATOM 685 C CA . GLU A 1 87 ? 16.454 14.092 -21.986 1.00 73.31 87 GLU A CA 1
ATOM 686 C C . GLU A 1 87 ? 15.014 14.070 -21.454 1.00 73.31 87 GLU A C 1
ATOM 688 O O . GLU A 1 87 ? 14.775 14.504 -20.324 1.00 73.31 87 GLU A O 1
ATOM 693 N N . ASP A 1 88 ? 14.091 13.446 -22.186 1.00 80.19 88 ASP A N 1
ATOM 694 C CA . ASP A 1 88 ? 12.706 13.254 -21.742 1.00 80.19 88 ASP A CA 1
ATOM 695 C C . ASP A 1 88 ? 12.628 12.422 -20.453 1.00 80.19 88 ASP A C 1
ATOM 697 O O . ASP A 1 88 ? 11.908 12.776 -19.516 1.00 80.19 88 ASP A O 1
ATOM 701 N N . LEU A 1 89 ? 13.427 11.352 -20.345 1.00 71.88 89 LEU A N 1
ATOM 702 C CA . LEU A 1 89 ? 13.532 10.557 -19.116 1.00 71.88 89 LEU A CA 1
ATOM 703 C C . LEU A 1 89 ? 14.057 11.383 -17.937 1.00 71.88 89 LEU A C 1
ATOM 705 O O . LEU A 1 89 ? 13.581 11.219 -16.812 1.00 71.88 89 LEU A O 1
ATOM 709 N N . LYS A 1 90 ? 15.012 12.289 -18.167 1.00 76.62 90 LYS A N 1
ATOM 710 C CA . LYS A 1 90 ? 15.532 13.191 -17.130 1.00 76.62 90 LYS A CA 1
ATOM 711 C C . LYS A 1 90 ? 14.457 14.168 -16.650 1.00 76.62 90 LYS A C 1
ATOM 713 O O . LYS A 1 90 ? 14.343 14.392 -15.443 1.00 76.62 90 LYS A O 1
ATOM 718 N N . VAL A 1 91 ? 13.661 14.720 -17.566 1.00 87.75 91 VAL A N 1
ATOM 719 C CA . VAL A 1 91 ? 12.520 15.588 -17.231 1.00 87.75 91 VAL A CA 1
ATOM 720 C C . VAL A 1 91 ? 11.460 14.802 -16.455 1.00 87.75 91 VAL A C 1
ATOM 722 O O . VAL A 1 91 ? 11.027 15.247 -15.390 1.00 87.75 91 VAL A O 1
ATOM 725 N N . GLY A 1 92 ? 11.111 13.598 -16.916 1.00 84.12 92 GLY A N 1
ATOM 726 C CA . GLY A 1 92 ? 10.184 12.701 -16.224 1.00 84.12 92 GLY A CA 1
ATOM 727 C C . GLY A 1 92 ? 10.654 12.338 -14.812 1.00 84.12 92 GLY A C 1
ATOM 728 O O . GLY A 1 92 ? 9.872 12.398 -13.863 1.00 84.12 92 GLY A O 1
ATOM 729 N N . ALA A 1 93 ? 11.947 12.053 -14.634 1.00 78.19 93 ALA A N 1
ATOM 730 C CA . ALA A 1 93 ? 12.540 11.777 -13.326 1.00 78.19 93 ALA A CA 1
ATOM 731 C C . ALA A 1 93 ? 12.502 12.999 -12.390 1.00 78.19 93 ALA A C 1
ATOM 733 O O . ALA A 1 93 ? 12.222 12.860 -11.198 1.00 78.19 93 ALA A O 1
ATOM 734 N N . ALA A 1 94 ? 12.741 14.208 -12.910 1.00 86.88 94 ALA A N 1
ATOM 735 C CA . ALA A 1 94 ? 12.635 15.442 -12.132 1.00 86.88 94 ALA A CA 1
ATOM 736 C C . ALA A 1 94 ? 11.188 15.728 -11.687 1.00 86.88 94 ALA A C 1
ATOM 738 O O . ALA A 1 94 ? 10.960 16.100 -10.531 1.00 86.88 94 ALA A O 1
ATOM 739 N N . SER A 1 95 ? 10.211 15.493 -12.572 1.00 91.25 95 SER A N 1
ATOM 740 C CA . SER A 1 95 ? 8.785 15.576 -12.234 1.00 91.25 95 SER A CA 1
ATOM 741 C C . SER A 1 95 ? 8.420 14.565 -11.148 1.00 91.25 95 SER A C 1
ATOM 743 O O . SER A 1 95 ? 7.874 14.942 -10.115 1.00 91.25 95 SER A O 1
ATOM 745 N N . SER A 1 96 ? 8.819 13.302 -11.317 1.00 86.69 96 SER A N 1
ATOM 746 C CA . SER A 1 96 ? 8.539 12.241 -10.346 1.00 86.69 96 SER A CA 1
ATOM 747 C C . SER A 1 96 ? 9.136 12.536 -8.963 1.00 86.69 96 SER A C 1
ATOM 749 O O . SER A 1 96 ? 8.471 12.343 -7.948 1.00 86.69 96 SER A O 1
ATOM 751 N N . ASN A 1 97 ? 10.349 13.095 -8.895 1.00 87.94 97 ASN A N 1
ATOM 752 C CA . ASN A 1 97 ? 10.942 13.540 -7.629 1.00 87.94 97 ASN A CA 1
ATOM 753 C C . ASN A 1 97 ? 10.126 14.647 -6.945 1.00 87.94 97 ASN A C 1
ATOM 755 O O . ASN A 1 97 ? 10.033 14.681 -5.715 1.00 87.94 97 ASN A O 1
ATOM 759 N N . THR A 1 98 ? 9.531 15.545 -7.731 1.00 94.25 98 THR A N 1
ATOM 760 C CA . THR A 1 98 ? 8.648 16.599 -7.215 1.00 94.25 98 THR A CA 1
ATOM 761 C C . THR A 1 98 ? 7.363 15.994 -6.653 1.00 94.25 98 THR A C 1
ATOM 763 O O . THR A 1 98 ? 6.973 16.321 -5.532 1.00 94.25 98 THR A O 1
ATOM 766 N N . ASP A 1 99 ? 6.763 15.038 -7.363 1.00 93.06 99 ASP A N 1
ATOM 767 C CA . ASP A 1 99 ? 5.566 14.327 -6.903 1.00 93.06 99 ASP A CA 1
ATOM 768 C C . ASP A 1 99 ? 5.831 13.543 -5.612 1.00 93.06 99 ASP A C 1
ATOM 770 O O . ASP A 1 99 ? 5.056 13.630 -4.659 1.00 93.06 99 ASP A O 1
ATOM 774 N N . ILE A 1 100 ? 6.970 12.847 -5.524 1.00 90.44 100 ILE A N 1
ATOM 775 C CA . ILE A 1 100 ? 7.397 12.132 -4.311 1.00 90.44 100 ILE A CA 1
ATOM 776 C C . ILE A 1 100 ? 7.532 13.096 -3.126 1.00 90.44 100 ILE A C 1
ATOM 778 O O . ILE A 1 100 ? 7.108 12.774 -2.011 1.00 90.44 100 ILE A O 1
ATOM 782 N N . LYS A 1 101 ? 8.093 14.291 -3.347 1.00 93.69 101 LYS A N 1
ATOM 783 C CA . LYS A 1 101 ? 8.206 15.316 -2.303 1.00 93.69 101 LYS A CA 1
ATOM 784 C C . LYS A 1 101 ? 6.826 15.776 -1.823 1.00 93.69 101 LYS A C 1
ATOM 786 O O . LYS A 1 101 ? 6.590 15.799 -0.615 1.00 93.69 101 LYS A O 1
ATOM 791 N N . ASN A 1 102 ? 5.906 16.053 -2.745 1.00 95.06 102 ASN A N 1
ATOM 792 C CA . ASN A 1 102 ? 4.537 16.462 -2.422 1.00 95.06 102 ASN A CA 1
ATOM 793 C C . ASN A 1 102 ? 3.779 15.365 -1.655 1.00 95.06 102 ASN A C 1
ATOM 795 O O . ASN A 1 102 ? 3.102 15.646 -0.666 1.00 95.06 102 ASN A O 1
ATOM 799 N N . ILE A 1 103 ? 3.931 14.099 -2.061 1.00 93.62 103 ILE A N 1
ATOM 800 C CA . ILE A 1 103 ? 3.350 12.947 -1.357 1.00 93.62 103 ILE A CA 1
ATOM 801 C C . ILE A 1 103 ? 3.880 12.874 0.077 1.00 93.62 103 ILE A C 1
ATOM 803 O O . ILE A 1 103 ? 3.097 12.694 1.009 1.00 93.62 103 ILE A O 1
ATOM 807 N N . LYS A 1 104 ? 5.192 13.050 0.276 1.00 93.31 104 LYS A N 1
ATOM 808 C CA . LYS A 1 104 ? 5.809 13.041 1.609 1.00 93.31 104 LYS A CA 1
ATOM 809 C C . LYS A 1 104 ? 5.258 14.154 2.505 1.00 93.31 104 LYS A C 1
ATOM 811 O O . LYS A 1 104 ? 4.974 13.910 3.677 1.00 93.31 104 LYS A O 1
ATOM 816 N N . GLU A 1 105 ? 5.103 15.362 1.972 1.00 95.19 105 GLU A N 1
ATOM 817 C CA . GLU A 1 105 ? 4.550 16.502 2.712 1.00 95.19 105 GLU A CA 1
ATOM 818 C C . GLU A 1 105 ? 3.081 16.268 3.097 1.00 95.19 105 GLU A C 1
ATOM 820 O O . GLU A 1 105 ? 2.718 16.424 4.267 1.00 95.19 105 GLU A O 1
ATOM 825 N N . ASN A 1 106 ? 2.263 15.785 2.159 1.00 94.94 106 ASN A N 1
ATOM 826 C CA . ASN A 1 106 ? 0.865 15.434 2.415 1.00 94.94 106 ASN A CA 1
ATOM 827 C C . ASN A 1 106 ? 0.729 14.309 3.449 1.00 94.94 106 ASN A C 1
ATOM 829 O O . ASN A 1 106 ? -0.102 14.400 4.354 1.00 94.94 106 ASN A O 1
ATOM 833 N N . LEU A 1 107 ? 1.563 13.270 3.355 1.00 93.94 107 LEU A N 1
ATOM 834 C CA . LEU A 1 107 ? 1.562 12.160 4.304 1.00 93.94 107 LEU A CA 1
ATOM 835 C C . LEU A 1 107 ? 1.882 12.642 5.723 1.00 93.94 107 LEU A C 1
ATOM 837 O O . LEU A 1 107 ? 1.182 12.278 6.666 1.00 93.94 107 LEU A O 1
ATOM 841 N N . ASN A 1 108 ? 2.885 13.509 5.879 1.00 94.00 108 ASN A N 1
ATOM 842 C CA . ASN A 1 108 ? 3.223 14.095 7.177 1.00 94.00 108 ASN A CA 1
ATOM 843 C C . ASN A 1 108 ? 2.070 14.927 7.754 1.00 94.00 108 ASN A C 1
ATOM 845 O O . ASN A 1 108 ? 1.785 14.833 8.949 1.00 94.00 108 ASN A O 1
ATOM 849 N N . ALA A 1 109 ? 1.372 15.703 6.920 1.00 95.06 109 ALA A N 1
ATOM 850 C CA . ALA A 1 109 ? 0.216 16.481 7.358 1.00 95.06 109 ALA A CA 1
ATOM 851 C C . ALA A 1 109 ? -0.941 15.583 7.832 1.00 95.06 109 ALA A C 1
ATOM 853 O O . ALA A 1 109 ? -1.557 15.860 8.864 1.00 95.06 109 ALA A O 1
ATOM 854 N N . VAL A 1 110 ? -1.219 14.488 7.115 1.00 94.50 110 VAL A N 1
ATOM 855 C CA . VAL A 1 110 ? -2.241 13.502 7.504 1.00 94.50 110 VAL A CA 1
ATOM 856 C C . VAL A 1 110 ? -1.865 12.807 8.812 1.00 94.50 110 VAL A C 1
ATOM 858 O O . VAL A 1 110 ? -2.699 12.713 9.711 1.00 94.50 110 VAL A O 1
ATOM 861 N N . LEU A 1 111 ? -0.608 12.377 8.960 1.00 93.12 111 LEU A N 1
ATOM 862 C CA . LEU A 1 111 ? -0.123 11.758 10.195 1.00 93.12 111 LEU A CA 1
ATOM 863 C C . LEU A 1 111 ? -0.261 12.704 11.392 1.00 93.12 111 LEU A C 1
ATOM 865 O O . LEU A 1 111 ? -0.760 12.293 12.436 1.00 93.12 111 LEU A O 1
ATOM 869 N N . TYR A 1 112 ? 0.103 13.978 11.229 1.00 93.94 112 TYR A N 1
ATOM 870 C CA . TYR A 1 112 ? -0.022 14.971 12.295 1.00 93.94 112 TYR A CA 1
ATOM 871 C C . TYR A 1 112 ? -1.482 15.181 12.727 1.00 93.94 112 TYR A C 1
ATOM 873 O O . TYR A 1 112 ? -1.774 15.190 13.923 1.00 93.94 112 TYR A O 1
ATOM 881 N N . ARG A 1 113 ? -2.419 15.270 11.770 1.00 93.62 113 ARG A N 1
ATOM 882 C CA . ARG A 1 113 ? -3.860 15.350 12.071 1.00 93.62 113 ARG A CA 1
ATOM 883 C C . ARG A 1 113 ? -4.350 14.117 12.825 1.00 93.62 113 ARG A C 1
ATOM 885 O O . ARG A 1 113 ? -5.051 14.257 13.820 1.00 93.62 113 ARG A O 1
ATOM 892 N N . ASN A 1 114 ? -3.955 12.920 12.396 1.00 91.75 114 ASN A N 1
ATOM 893 C CA . ASN A 1 114 ? -4.367 11.679 13.054 1.00 91.75 114 ASN A CA 1
ATOM 894 C C . ASN A 1 114 ? -3.854 11.590 14.494 1.00 91.75 114 ASN A C 1
ATOM 896 O O . ASN A 1 114 ? -4.617 11.221 15.381 1.00 91.75 114 ASN A O 1
ATOM 900 N N . VAL A 1 115 ? -2.605 11.993 14.752 1.00 94.19 115 VAL A N 1
ATOM 901 C CA . VAL A 1 115 ? -2.068 12.073 16.121 1.00 94.19 115 VAL A CA 1
ATOM 902 C C . VAL A 1 115 ? -2.890 13.045 16.975 1.00 94.19 115 VAL A C 1
ATOM 904 O O . VAL A 1 115 ? -3.238 12.721 18.107 1.00 94.19 115 VAL A O 1
ATOM 907 N N . GLN A 1 116 ? -3.278 14.206 16.438 1.00 92.12 116 GLN A N 1
ATOM 908 C CA . GLN A 1 116 ? -4.145 15.146 17.161 1.00 92.12 116 GLN A CA 1
ATOM 909 C C . GLN A 1 116 ? -5.547 14.580 17.443 1.00 92.12 116 GLN A C 1
ATOM 911 O O . GLN A 1 116 ? -6.089 14.788 18.532 1.00 92.12 116 GLN A O 1
ATOM 916 N N . TYR A 1 117 ? -6.136 13.844 16.498 1.00 91.25 117 TYR A N 1
ATOM 917 C CA . TYR A 1 117 ? -7.418 13.170 16.714 1.00 91.25 117 TYR A CA 1
ATOM 918 C C . TYR A 1 117 ? -7.324 12.093 17.796 1.00 91.25 117 TYR A C 1
ATOM 920 O O . TYR A 1 117 ? -8.188 12.035 18.666 1.00 91.25 117 TYR A O 1
ATOM 928 N N . ILE A 1 118 ? -6.258 11.292 17.794 1.00 89.75 118 ILE A N 1
ATOM 929 C CA . ILE A 1 118 ? -6.026 10.275 18.826 1.00 89.75 118 ILE A CA 1
ATOM 930 C C . ILE A 1 118 ? -5.897 10.941 20.198 1.00 89.75 118 ILE A C 1
ATOM 932 O O . ILE A 1 118 ? -6.623 10.575 21.119 1.00 89.75 118 ILE A O 1
ATOM 936 N N . ASN A 1 119 ? -5.072 11.983 20.312 1.00 90.88 119 ASN A N 1
ATOM 937 C CA . ASN A 1 119 ? -4.872 12.686 21.580 1.00 90.88 119 ASN A CA 1
ATOM 938 C C . ASN A 1 119 ? -6.165 13.347 22.089 1.00 90.88 119 ASN A C 1
ATOM 940 O O . ASN A 1 119 ? -6.433 13.367 23.289 1.00 90.88 119 ASN A O 1
ATOM 944 N N . SER A 1 120 ? -6.997 13.906 21.204 1.00 89.25 120 SER A N 1
ATOM 945 C CA . SER A 1 120 ? -8.283 14.490 21.620 1.00 89.25 120 SER A CA 1
ATOM 946 C C . SER A 1 120 ? -9.308 13.420 22.024 1.00 89.25 120 SER A C 1
ATOM 948 O O . SER A 1 120 ? -10.072 13.628 22.972 1.00 89.25 120 SER A O 1
ATOM 950 N N . SER A 1 121 ? -9.284 12.254 21.374 1.00 88.00 121 SER A N 1
ATOM 951 C CA . SER A 1 121 ? -10.087 11.092 21.757 1.00 88.00 121 SER A CA 1
ATOM 952 C C . SER A 1 121 ? -9.677 10.544 23.125 1.00 88.00 121 SER A C 1
ATOM 954 O O . SER A 1 121 ? -10.548 10.283 23.949 1.00 88.00 121 SER A O 1
ATOM 956 N N . GLU A 1 122 ? -8.377 10.410 23.395 1.00 86.62 122 GLU A N 1
ATOM 957 C CA . GLU A 1 122 ? -7.850 9.940 24.683 1.00 86.62 122 GLU A CA 1
ATOM 958 C C . GLU A 1 122 ? -8.324 10.835 25.836 1.00 86.62 122 GLU A C 1
ATOM 960 O O . GLU A 1 122 ? -8.945 10.353 26.781 1.00 86.62 122 GLU A O 1
ATOM 965 N N . ASN A 1 123 ? -8.181 12.156 25.683 1.00 86.31 123 ASN A N 1
ATOM 966 C CA . ASN A 1 123 ? -8.688 13.135 26.651 1.00 86.31 123 ASN A CA 1
ATOM 967 C C . ASN A 1 123 ? -10.210 13.043 26.867 1.00 86.31 123 ASN A C 1
ATOM 969 O O . ASN A 1 123 ? -10.715 13.324 27.955 1.00 86.31 123 ASN A O 1
ATOM 973 N N . SER A 1 124 ? -10.972 12.699 25.826 1.00 85.56 124 SER A N 1
ATOM 974 C CA . SER A 1 124 ? -12.428 12.550 25.931 1.00 85.56 124 SER A CA 1
ATOM 975 C C . SER A 1 124 ? -12.803 11.275 26.687 1.00 85.56 124 SER A C 1
ATOM 977 O O . SER A 1 124 ? -13.708 11.300 27.519 1.00 85.56 124 SER A O 1
ATOM 979 N N . VAL A 1 125 ? -12.079 10.180 26.444 1.00 81.75 125 VAL A N 1
ATOM 980 C CA . VAL A 1 125 ? -12.244 8.913 27.169 1.00 81.75 125 VAL A CA 1
ATOM 981 C C . VAL A 1 125 ? -11.885 9.080 28.644 1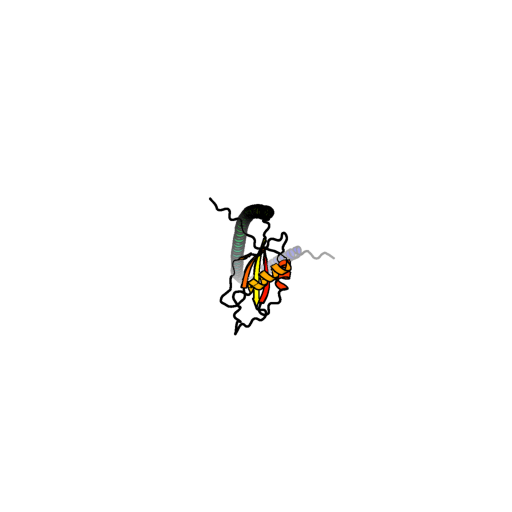.00 81.75 125 VAL A C 1
ATOM 983 O O . VAL A 1 125 ? -12.642 8.630 29.501 1.00 81.75 125 VAL A O 1
ATOM 986 N N . GLU A 1 126 ? -10.792 9.774 28.959 1.00 84.56 126 GLU A N 1
ATOM 987 C CA . GLU A 1 126 ? -10.386 10.028 30.345 1.00 84.56 126 GLU A CA 1
ATOM 988 C C . GLU A 1 126 ? -11.460 10.806 31.118 1.00 84.56 126 GLU A C 1
ATOM 990 O O . GLU A 1 126 ? -11.879 10.386 32.198 1.00 84.56 126 GLU A O 1
ATOM 995 N N . LYS A 1 127 ? -12.019 11.863 30.515 1.00 81.81 127 LYS A N 1
ATOM 996 C CA . LYS A 1 127 ? -13.140 12.619 31.101 1.00 81.81 127 LYS A CA 1
ATOM 997 C C . LYS A 1 127 ? -14.382 11.760 31.330 1.00 81.81 127 LYS A C 1
ATOM 999 O O . LYS A 1 127 ? -15.061 11.930 32.343 1.00 81.81 127 LYS A O 1
ATOM 1004 N N . LEU A 1 128 ? -14.694 10.841 30.411 1.00 77.81 128 LEU A N 1
ATOM 1005 C CA . LEU A 1 128 ? -15.802 9.900 30.594 1.00 77.81 128 LEU A CA 1
ATOM 1006 C C . LEU A 1 128 ? -15.544 8.983 31.796 1.00 77.81 128 LEU A C 1
ATOM 1008 O O . LEU A 1 128 ? -16.427 8.840 32.641 1.00 77.81 128 LEU A O 1
ATOM 1012 N N . ILE A 1 129 ? -14.331 8.441 31.931 1.00 77.12 129 ILE A N 1
ATOM 1013 C CA . ILE A 1 129 ? -13.940 7.599 33.072 1.00 77.12 129 ILE A CA 1
ATOM 1014 C C . ILE A 1 129 ? -14.035 8.378 34.394 1.00 77.12 129 ILE A C 1
ATOM 1016 O O . ILE A 1 129 ? -14.565 7.861 35.379 1.00 77.12 129 ILE A O 1
ATOM 1020 N N . GLU A 1 130 ? -13.564 9.626 34.440 1.00 75.75 130 GLU A N 1
ATOM 1021 C CA . GLU A 1 130 ? -13.654 10.463 35.643 1.00 75.75 130 GLU A CA 1
ATOM 1022 C C . GLU A 1 130 ? -15.101 10.802 36.018 1.00 75.75 130 GLU A C 1
ATOM 1024 O O . GLU A 1 130 ? -15.483 10.678 37.184 1.00 75.75 130 GLU A O 1
ATOM 1029 N N . SER A 1 131 ? -15.934 11.160 35.035 1.00 71.00 131 SER A N 1
ATOM 1030 C CA . SER A 1 131 ? -17.357 11.442 35.266 1.00 71.00 131 SER A CA 1
ATOM 1031 C C . SER A 1 131 ? -18.116 10.233 35.827 1.00 71.00 131 SER A C 1
ATOM 1033 O O . SER A 1 131 ? -19.046 10.399 36.617 1.00 71.00 131 SER A O 1
ATOM 1035 N N . GLN A 1 132 ? -17.676 9.014 35.496 1.00 63.03 132 GLN A N 1
ATOM 1036 C CA . GLN A 1 132 ? -18.238 7.774 36.029 1.00 63.03 132 GLN A CA 1
ATOM 1037 C C . GLN A 1 132 ? -17.813 7.500 37.474 1.00 63.03 132 GLN A C 1
ATOM 1039 O O . GLN A 1 132 ? -18.637 7.048 38.267 1.00 63.03 132 GLN A O 1
ATOM 1044 N N . LYS A 1 133 ? -16.567 7.816 37.858 1.00 61.19 133 LYS A N 1
ATOM 1045 C CA . LYS A 1 133 ? -16.107 7.670 39.255 1.00 61.19 133 LYS A CA 1
ATOM 1046 C C . LYS A 1 133 ? -16.875 8.574 40.228 1.00 61.19 133 LYS A C 1
ATOM 1048 O O . LYS A 1 133 ? -17.003 8.236 41.400 1.00 61.19 133 LYS A O 1
ATOM 1053 N N . LEU A 1 134 ? -17.389 9.710 39.754 1.00 53.66 134 LEU A N 1
ATOM 1054 C CA . LEU A 1 134 ? -18.088 10.705 40.578 1.00 53.66 134 LEU A CA 1
ATOM 1055 C C . LEU A 1 134 ? -19.594 10.429 40.762 1.00 53.66 134 LEU A C 1
ATOM 1057 O O . LEU A 1 134 ? -20.219 11.065 41.610 1.00 53.66 134 LEU A O 1
ATOM 1061 N N . LYS A 1 135 ? -20.179 9.474 40.024 1.00 55.19 135 LYS A N 1
ATOM 1062 C CA . LYS A 1 135 ? -21.606 9.099 40.092 1.00 55.19 135 LYS A CA 1
ATOM 1063 C C . LYS A 1 135 ? -21.819 7.661 40.582 1.00 55.19 135 LYS A C 1
ATOM 1065 O O . LYS A 1 135 ? -22.687 6.952 40.082 1.00 55.19 135 LYS A O 1
ATOM 1070 N N . GLU A 1 136 ? -21.085 7.221 41.604 1.00 53.62 136 GLU A N 1
ATOM 1071 C CA . GLU A 1 136 ? -21.519 6.056 42.388 1.00 53.62 136 GLU A CA 1
ATOM 1072 C C . GLU A 1 136 ? -22.737 6.432 43.249 1.00 53.62 136 GLU A C 1
ATOM 1074 O O . GLU A 1 136 ? -22.649 6.604 44.469 1.00 53.62 136 GLU A O 1
ATOM 1079 N N . SER A 1 137 ? -23.906 6.556 42.613 1.00 57.75 137 SER A N 1
ATOM 1080 C CA . SER A 1 137 ? -25.169 6.320 43.306 1.00 57.75 137 SER A CA 1
ATOM 1081 C C . SER A 1 137 ? -25.085 4.957 43.995 1.00 57.75 137 SER A C 1
ATOM 1083 O O . SER A 1 137 ? -24.479 4.028 43.466 1.00 57.75 137 SER A O 1
ATOM 1085 N N . GLY A 1 138 ? -25.697 4.806 45.173 1.00 69.06 138 GLY A N 1
ATOM 1086 C CA . GLY A 1 138 ? -25.716 3.527 45.900 1.00 69.06 138 GLY A CA 1
ATOM 1087 C C . GLY A 1 138 ? -26.348 2.360 45.127 1.00 69.06 138 GLY A C 1
ATOM 1088 O O . GLY A 1 138 ? -26.313 1.240 45.615 1.00 69.06 138 GLY A O 1
ATOM 1089 N N . TYR A 1 139 ? -26.891 2.619 43.936 1.00 79.56 139 TYR A N 1
ATOM 1090 C CA . TYR A 1 139 ? -27.526 1.654 43.056 1.00 79.56 139 TYR A CA 1
ATOM 1091 C C . TYR A 1 139 ? -26.709 1.439 41.783 1.00 79.56 139 TYR A C 1
ATOM 1093 O O . TYR A 1 139 ? -26.153 2.387 41.220 1.00 79.56 139 TYR A O 1
ATOM 1101 N N . GLN A 1 140 ? -26.651 0.186 41.343 1.00 87.94 140 GLN A N 1
ATOM 1102 C CA . GLN A 1 140 ? -26.064 -0.244 40.082 1.00 87.94 140 GLN A CA 1
ATOM 1103 C C . GLN A 1 140 ? -27.132 -0.960 39.260 1.00 87.94 140 GLN A C 1
ATOM 1105 O O . GLN A 1 140 ? -27.834 -1.820 39.787 1.00 87.94 140 GLN A O 1
ATOM 1110 N N . ASP A 1 141 ? -27.227 -0.637 37.975 1.00 89.88 141 ASP A N 1
ATOM 1111 C CA . ASP A 1 141 ? -28.229 -1.231 37.094 1.00 89.88 141 ASP A CA 1
ATOM 1112 C C . ASP A 1 141 ? -27.603 -2.294 36.195 1.00 89.88 141 ASP A C 1
ATOM 1114 O O . ASP A 1 141 ? -26.491 -2.137 35.677 1.00 89.88 141 ASP A O 1
ATOM 1118 N N . PHE A 1 142 ? -28.333 -3.384 35.997 1.00 92.88 142 PHE A N 1
ATOM 1119 C CA . PHE A 1 142 ? -27.905 -4.523 35.202 1.00 92.88 142 PHE A CA 1
ATOM 1120 C C . PHE A 1 142 ? -28.994 -4.916 34.220 1.00 92.88 142 PHE A C 1
ATOM 1122 O O . PHE A 1 142 ? -30.147 -5.023 34.599 1.00 92.88 142 PHE A O 1
ATOM 1129 N N . HIS A 1 143 ? -28.620 -5.208 32.984 1.00 94.06 143 HIS A N 1
ATOM 1130 C CA . HIS A 1 143 ? -29.477 -5.862 32.012 1.00 94.06 143 HIS A CA 1
ATOM 1131 C C . HIS A 1 143 ? -29.318 -7.376 32.130 1.00 94.06 143 HIS A C 1
ATOM 1133 O O . HIS A 1 143 ? -28.198 -7.893 32.049 1.00 94.06 143 HIS A O 1
ATOM 1139 N N . ILE A 1 144 ? -30.424 -8.093 32.299 1.00 93.50 144 ILE A N 1
ATOM 1140 C CA . ILE A 1 144 ? -30.462 -9.548 32.413 1.00 93.50 144 ILE A CA 1
ATOM 1141 C C . ILE A 1 144 ? -31.169 -10.126 31.203 1.00 93.50 144 ILE A C 1
ATOM 1143 O O . ILE A 1 144 ? -32.250 -9.683 30.830 1.00 93.50 144 ILE A O 1
ATOM 1147 N N . THR A 1 145 ? -30.573 -11.164 30.623 1.00 92.12 145 THR A N 1
ATOM 1148 C CA . THR A 1 145 ? -31.174 -11.961 29.555 1.00 92.12 145 THR A CA 1
ATOM 1149 C C . THR A 1 145 ? -31.395 -13.388 30.047 1.00 92.12 145 THR A C 1
ATOM 1151 O O . THR A 1 145 ? -30.440 -14.095 30.385 1.00 92.12 145 THR A O 1
ATOM 1154 N N . LEU A 1 146 ? -32.650 -13.824 30.056 1.00 90.50 146 LEU A N 1
ATOM 1155 C CA . LEU A 1 146 ? -33.083 -15.188 30.338 1.00 90.50 146 LEU A CA 1
ATOM 1156 C C . LEU A 1 146 ? -33.454 -15.881 29.029 1.00 90.50 146 LEU A C 1
ATOM 1158 O O . LEU A 1 146 ? -34.139 -15.293 28.197 1.00 90.50 146 LEU A O 1
ATOM 1162 N N . ILE A 1 147 ? -33.041 -17.134 28.860 1.00 89.75 147 ILE A N 1
ATOM 1163 C CA . ILE A 1 147 ? -33.381 -17.954 27.686 1.00 89.75 147 ILE A CA 1
ATOM 1164 C C . ILE A 1 147 ? -33.971 -19.297 28.119 1.00 89.75 147 ILE A C 1
ATOM 1166 O O . ILE A 1 147 ? -33.645 -19.760 29.217 1.00 89.75 147 ILE A O 1
ATOM 1170 N N . PRO A 1 148 ? -34.768 -19.966 27.268 1.00 88.38 148 PRO A N 1
ATOM 1171 C CA . PRO A 1 148 ? -35.207 -21.332 27.520 1.00 88.38 148 PRO A CA 1
ATOM 1172 C C . PRO A 1 148 ? -34.040 -22.285 27.810 1.00 88.38 148 PRO A C 1
ATOM 1174 O O . PRO A 1 148 ? -32.972 -22.211 27.189 1.00 88.38 148 PRO A O 1
ATOM 1177 N N . LYS A 1 149 ? -34.233 -23.217 28.748 1.00 88.94 149 LYS A N 1
ATOM 1178 C CA . LYS A 1 149 ? -33.275 -24.305 28.997 1.00 88.94 149 LYS A CA 1
ATOM 1179 C C . LYS A 1 149 ? -33.193 -25.264 27.818 1.00 88.94 149 LYS A C 1
ATOM 1181 O O . LYS A 1 149 ? -32.087 -25.632 27.418 1.00 88.94 149 LYS A O 1
ATOM 1186 N N . ILE A 1 150 ? -34.357 -25.636 27.296 1.00 84.25 150 ILE A N 1
ATOM 1187 C CA . ILE A 1 150 ? -34.542 -26.462 26.108 1.00 84.25 150 ILE A CA 1
ATOM 1188 C C . ILE A 1 150 ? -35.189 -25.567 25.063 1.00 84.25 150 ILE A C 1
ATOM 1190 O O . ILE A 1 150 ? -36.169 -24.886 25.352 1.00 84.25 150 ILE A O 1
ATOM 1194 N N . TYR A 1 151 ? -34.607 -25.546 23.872 1.00 81.06 151 TYR A N 1
ATOM 1195 C CA . TYR A 1 151 ? -35.075 -24.710 22.783 1.00 81.06 151 TYR A CA 1
ATOM 1196 C C . TYR A 1 151 ? -35.533 -25.607 21.635 1.00 81.06 151 TYR A C 1
ATOM 1198 O O . TYR A 1 151 ? -34.728 -26.357 21.084 1.00 81.06 151 TYR A O 1
ATOM 1206 N N . ASP A 1 152 ? -36.818 -25.523 21.300 1.00 81.12 152 ASP A N 1
ATOM 1207 C CA . ASP A 1 152 ? -37.432 -26.202 20.161 1.00 81.12 152 ASP A CA 1
ATOM 1208 C C . ASP A 1 152 ? -37.796 -25.145 19.106 1.00 81.12 152 ASP A C 1
ATOM 1210 O O . ASP A 1 152 ? -38.603 -24.250 19.362 1.00 81.12 152 ASP A O 1
ATOM 1214 N N . PHE A 1 153 ? -37.145 -25.218 17.940 1.00 78.56 153 PHE A N 1
ATOM 1215 C CA . PHE A 1 153 ? -37.379 -24.298 16.820 1.00 78.56 153 PHE A CA 1
ATOM 1216 C C . PHE A 1 153 ? -38.715 -24.557 16.121 1.00 78.56 153 PHE A C 1
ATOM 1218 O O . PHE A 1 153 ? -39.268 -23.640 15.516 1.00 78.56 153 PHE A O 1
ATOM 1225 N N . GLU A 1 154 ? -39.206 -25.794 16.167 1.00 82.56 154 GLU A N 1
ATOM 1226 C CA . GLU A 1 154 ? -40.432 -26.201 15.487 1.00 82.56 154 GLU A CA 1
ATOM 1227 C C . GLU A 1 154 ? -41.653 -25.889 16.355 1.00 82.56 154 GLU A C 1
ATOM 1229 O O . GLU A 1 154 ? -42.672 -25.433 15.839 1.00 82.56 154 GLU A O 1
ATOM 1234 N N . ASN A 1 155 ? -41.530 -26.068 17.676 1.00 79.56 155 ASN A N 1
ATOM 1235 C CA . ASN A 1 155 ? -42.606 -25.835 18.642 1.00 79.56 155 ASN A CA 1
ATOM 1236 C C . ASN A 1 155 ? -42.116 -25.003 19.842 1.00 79.56 155 ASN A C 1
ATOM 1238 O O . ASN A 1 155 ? -41.918 -25.545 20.934 1.00 79.56 155 ASN A O 1
ATOM 1242 N N . PRO A 1 156 ? -41.918 -23.682 19.685 1.00 73.88 156 PRO A N 1
ATOM 1243 C CA . PRO A 1 156 ? -41.438 -22.844 20.775 1.00 73.88 156 PRO A CA 1
ATOM 1244 C C . PRO A 1 156 ? -42.419 -22.875 21.953 1.00 73.88 156 PRO A C 1
ATOM 1246 O O . PRO A 1 156 ? -43.598 -22.538 21.821 1.00 73.88 156 PRO A O 1
ATOM 1249 N N . VAL A 1 157 ? -41.921 -23.270 23.127 1.00 72.75 157 VAL A N 1
ATOM 1250 C CA . VAL A 1 157 ? -42.704 -23.256 24.366 1.00 72.75 157 VAL A CA 1
ATOM 1251 C C . VAL A 1 157 ? -42.989 -21.807 24.738 1.00 72.75 157 VAL A C 1
ATOM 1253 O O . VAL A 1 157 ? -42.072 -21.001 24.905 1.00 72.75 157 VAL A O 1
ATOM 1256 N N . LYS A 1 158 ? -44.272 -21.468 24.878 1.00 74.69 158 LYS A N 1
ATOM 1257 C CA . LYS A 1 158 ? -44.676 -20.155 25.368 1.00 74.69 158 LYS A CA 1
ATOM 1258 C C . LYS A 1 158 ? -44.303 -20.053 26.842 1.00 74.69 158 LYS A C 1
ATOM 1260 O O . LYS A 1 158 ? -44.803 -20.818 27.659 1.00 74.69 158 LYS A O 1
ATOM 1265 N N . ILE A 1 159 ? -43.432 -19.109 27.159 1.00 74.31 159 ILE A N 1
ATOM 1266 C CA . ILE A 1 159 ? -43.034 -18.841 28.535 1.00 74.31 159 ILE A CA 1
ATOM 1267 C C . ILE A 1 159 ? -44.067 -17.899 29.175 1.00 74.31 159 ILE A C 1
ATOM 1269 O O . ILE A 1 159 ? -44.629 -17.031 28.497 1.00 74.31 159 ILE A O 1
ATOM 1273 N N . GLU A 1 160 ? -44.350 -18.088 30.462 1.00 74.94 160 GLU A N 1
ATOM 1274 C CA . GLU A 1 160 ? -45.291 -17.245 31.200 1.00 74.94 160 GLU A CA 1
ATOM 1275 C C . GLU A 1 160 ? -44.697 -15.861 31.510 1.00 74.94 160 GLU A C 1
ATOM 1277 O O . GLU A 1 160 ? -43.526 -15.716 31.860 1.00 74.94 160 GLU A O 1
ATOM 1282 N N . ASN A 1 161 ? -45.529 -14.817 31.402 1.00 70.56 161 ASN A N 1
ATOM 1283 C CA . ASN A 1 161 ? -45.103 -13.410 31.449 1.00 70.56 161 ASN A CA 1
ATOM 1284 C C . ASN A 1 161 ? -44.519 -12.927 32.786 1.00 70.56 161 ASN A C 1
ATOM 1286 O O . ASN A 1 161 ? -44.047 -11.797 32.844 1.00 70.56 161 ASN A O 1
ATOM 1290 N N . ASN A 1 162 ? -44.528 -13.743 33.834 1.00 82.94 162 ASN A N 1
ATOM 1291 C CA . ASN A 1 162 ? -44.109 -13.382 35.189 1.00 82.94 162 ASN A CA 1
ATOM 1292 C C . ASN A 1 162 ? -42.883 -14.164 35.686 1.00 82.94 162 ASN A C 1
ATOM 1294 O O . ASN A 1 162 ? -42.455 -13.952 36.817 1.00 82.94 162 ASN A O 1
ATOM 1298 N N . GLU A 1 163 ? -42.268 -15.034 34.878 1.00 82.62 163 GLU A N 1
ATOM 1299 C CA . GLU A 1 163 ? -41.154 -15.859 35.368 1.00 82.62 163 GLU A CA 1
ATOM 1300 C C . GLU A 1 163 ? -39.941 -15.049 35.860 1.00 82.62 163 GLU A C 1
ATOM 1302 O O . GLU A 1 163 ? -39.210 -15.497 36.748 1.00 82.62 163 GLU A O 1
ATOM 1307 N N . TYR A 1 164 ? -39.730 -13.836 35.335 1.00 85.81 164 TYR A N 1
ATOM 1308 C CA . TYR A 1 164 ? -38.666 -12.943 35.804 1.00 85.81 164 TYR A CA 1
ATOM 1309 C C . TYR A 1 164 ? -38.839 -12.558 37.285 1.00 85.81 164 TYR A C 1
ATOM 1311 O O . TYR A 1 164 ? -37.844 -12.335 37.975 1.00 85.81 164 TYR A O 1
ATOM 1319 N N . GLU A 1 165 ? -40.072 -12.518 37.804 1.00 89.81 165 GLU A N 1
ATOM 1320 C CA . GLU A 1 165 ? -40.352 -12.161 39.200 1.00 89.81 165 GLU A CA 1
ATOM 1321 C C . GLU A 1 165 ? -39.725 -13.167 40.163 1.00 89.81 165 GLU A C 1
ATOM 1323 O O . GLU A 1 165 ? -39.230 -12.788 41.224 1.00 89.81 165 GLU A O 1
ATOM 1328 N N . HIS A 1 166 ? -39.664 -14.443 39.773 1.00 92.25 166 HIS A N 1
ATOM 1329 C CA . HIS A 1 166 ? -39.001 -15.466 40.570 1.00 92.25 166 HIS A CA 1
ATOM 1330 C C . HIS A 1 166 ? -37.489 -15.256 40.650 1.00 92.25 166 HIS A C 1
ATOM 1332 O O . HIS A 1 166 ? -36.907 -15.463 41.711 1.00 92.25 166 HIS A O 1
ATOM 1338 N N . TYR A 1 167 ? -36.857 -14.787 39.571 1.00 91.81 167 TYR A N 1
ATOM 1339 C CA . TYR A 1 167 ? -35.437 -14.433 39.577 1.00 91.81 167 TYR A CA 1
ATOM 1340 C C . TYR A 1 167 ? -35.158 -13.207 40.453 1.00 91.81 167 TYR A C 1
ATOM 1342 O O . TYR A 1 167 ? -34.194 -13.210 41.219 1.00 91.81 167 TYR A O 1
ATOM 1350 N N . VAL A 1 168 ? -36.012 -12.181 40.380 1.00 91.06 168 VAL A N 1
ATOM 1351 C CA . VAL A 1 168 ? -35.903 -10.980 41.226 1.00 91.06 168 VAL A CA 1
ATOM 1352 C C . VAL A 1 168 ? -36.087 -11.343 42.699 1.00 91.06 168 VAL A C 1
ATOM 1354 O O . VAL A 1 168 ? -35.277 -10.945 43.534 1.00 91.06 168 VAL A O 1
ATOM 1357 N N . LYS A 1 169 ? -37.102 -12.150 43.018 1.00 92.19 169 LYS A N 1
ATOM 1358 C CA . LYS A 1 169 ? -37.350 -12.626 44.380 1.00 92.19 169 LYS A CA 1
ATOM 1359 C C . LYS A 1 169 ? -36.203 -13.492 44.898 1.00 92.19 169 LYS A C 1
ATOM 1361 O O . LYS A 1 169 ? -35.732 -13.270 46.004 1.00 92.19 169 LYS A O 1
ATOM 1366 N N . HIS A 1 170 ? -35.697 -14.421 44.086 1.00 94.25 170 HIS A N 1
ATOM 1367 C CA . HIS A 1 170 ? -34.544 -15.250 44.447 1.00 94.25 170 HIS A CA 1
ATOM 1368 C C . HIS A 1 170 ? -33.308 -14.402 44.764 1.00 94.25 170 HIS A C 1
ATOM 1370 O O . HIS A 1 170 ? -32.595 -14.673 45.726 1.00 94.25 170 HIS A O 1
ATOM 1376 N N . TYR A 1 171 ? -33.068 -13.342 43.989 1.00 92.44 171 TYR A N 1
ATOM 1377 C CA . TYR A 1 171 ? -32.016 -12.378 44.296 1.00 92.44 171 TYR A CA 1
ATOM 1378 C C . TYR A 1 171 ? -32.237 -11.689 45.653 1.00 92.44 171 TYR A C 1
ATOM 1380 O O . TYR A 1 171 ? -31.304 -11.628 46.456 1.00 92.44 171 TYR A O 1
ATOM 1388 N N . GLN A 1 172 ? -33.454 -11.205 45.929 1.00 90.75 172 GLN A N 1
ATOM 1389 C CA . GLN A 1 172 ? -33.804 -10.577 47.211 1.00 90.75 172 GLN A CA 1
ATOM 1390 C C . GLN A 1 172 ? -33.598 -11.545 48.386 1.00 90.75 172 GLN A C 1
ATOM 1392 O O . GLN A 1 172 ? -32.978 -11.171 49.379 1.00 90.75 172 GLN A O 1
ATOM 1397 N N . ASP A 1 173 ? -34.031 -12.800 48.240 1.00 93.06 173 ASP A N 1
ATOM 1398 C CA . ASP A 1 173 ? -33.898 -13.847 49.258 1.00 93.06 173 ASP A CA 1
ATOM 1399 C C . ASP A 1 173 ? -32.421 -14.187 49.543 1.00 93.06 173 ASP A C 1
ATOM 1401 O O . ASP A 1 173 ? -32.031 -14.357 50.698 1.00 93.06 173 ASP A O 1
ATOM 1405 N N . MET A 1 174 ? -31.576 -14.251 48.505 1.00 90.94 174 MET A N 1
ATOM 1406 C CA . MET A 1 174 ? -30.150 -14.592 48.632 1.00 90.94 174 MET A CA 1
ATOM 1407 C C . MET A 1 174 ? -29.293 -13.457 49.198 1.00 90.94 174 MET A C 1
ATOM 1409 O O . MET A 1 174 ? -28.286 -13.718 49.855 1.00 90.94 174 MET A O 1
ATOM 1413 N N . THR A 1 175 ? -29.653 -12.205 48.912 1.00 87.50 175 THR A N 1
ATOM 1414 C CA . THR A 1 175 ? -28.849 -11.028 49.287 1.00 87.50 175 THR A CA 1
ATOM 1415 C C . THR A 1 175 ? -29.391 -10.290 50.508 1.00 87.50 175 THR A C 1
ATOM 1417 O O . THR A 1 175 ? -28.689 -9.461 51.084 1.00 87.50 175 THR A O 1
ATOM 1420 N N . GLY A 1 176 ? -30.638 -10.554 50.913 1.00 85.88 176 GLY A N 1
ATOM 1421 C CA . GLY A 1 176 ? -31.340 -9.756 51.920 1.00 85.88 176 GLY A CA 1
ATOM 1422 C C . GLY A 1 176 ? -31.636 -8.324 51.454 1.00 85.88 176 GLY A C 1
ATOM 1423 O O . GLY A 1 176 ? -31.932 -7.456 52.278 1.00 85.88 176 GLY A O 1
ATOM 1424 N N . ALA A 1 177 ? -31.522 -8.043 50.151 1.00 80.38 177 ALA A N 1
ATOM 1425 C CA . ALA A 1 177 ? -31.737 -6.714 49.602 1.00 80.38 177 ALA A CA 1
ATOM 1426 C C . ALA A 1 177 ? -33.231 -6.359 49.602 1.00 80.38 177 ALA A C 1
ATOM 1428 O O . ALA A 1 177 ? -34.030 -6.950 48.880 1.00 80.38 177 ALA A O 1
ATOM 1429 N N . ASN A 1 178 ? -33.596 -5.323 50.361 1.00 64.19 178 ASN A N 1
ATOM 1430 C CA . ASN A 1 178 ? -34.973 -4.820 50.427 1.00 64.19 178 ASN A CA 1
ATOM 1431 C C . ASN A 1 178 ? -35.402 -4.026 49.180 1.00 64.19 178 ASN A C 1
ATOM 1433 O O . ASN A 1 178 ? -36.588 -3.750 49.013 1.00 64.19 178 ASN A O 1
ATOM 1437 N N . LEU A 1 179 ? -34.457 -3.632 48.318 1.00 62.28 179 LEU A N 1
ATOM 1438 C CA . LEU A 1 179 ? -34.743 -2.890 47.093 1.00 62.28 179 LEU A CA 1
ATOM 1439 C C . LEU A 1 179 ? -34.051 -3.554 45.901 1.00 62.28 179 LEU A C 1
ATOM 1441 O O . LEU A 1 179 ? -32.851 -3.391 45.684 1.00 62.28 179 LEU A O 1
ATOM 1445 N N . ALA A 1 180 ? -34.843 -4.300 45.137 1.00 68.19 180 ALA A N 1
ATOM 1446 C CA . ALA A 1 180 ? -34.504 -4.753 43.799 1.00 68.19 180 ALA A CA 1
ATOM 1447 C C . ALA A 1 180 ? -35.679 -4.363 42.903 1.00 68.19 180 ALA A C 1
ATOM 1449 O O . ALA A 1 180 ? -36.793 -4.850 43.102 1.00 68.19 180 ALA A O 1
ATOM 1450 N N . ILE A 1 181 ? -35.454 -3.422 41.987 1.00 75.25 181 ILE A N 1
ATOM 1451 C CA . ILE A 1 181 ? -36.495 -2.932 41.078 1.00 75.25 181 ILE A CA 1
ATOM 1452 C C . ILE A 1 181 ? -36.183 -3.493 39.700 1.00 75.25 181 ILE A C 1
ATOM 1454 O O . ILE A 1 181 ? -35.128 -3.192 39.141 1.00 75.25 181 ILE A O 1
ATOM 1458 N N . ALA A 1 182 ? -37.100 -4.304 39.174 1.00 69.38 182 ALA A N 1
ATOM 1459 C CA . ALA A 1 182 ? -37.072 -4.716 37.781 1.00 69.38 182 ALA A CA 1
ATOM 1460 C C . ALA A 1 182 ? -37.841 -3.701 36.926 1.00 69.38 182 ALA A C 1
ATOM 1462 O O . ALA A 1 182 ? -38.976 -3.348 37.250 1.00 69.38 182 ALA A O 1
ATOM 1463 N N . PHE A 1 183 ? -37.231 -3.231 35.843 1.00 72.25 183 PHE A N 1
ATOM 1464 C CA . PHE A 1 183 ? -37.831 -2.298 34.888 1.00 72.25 183 PHE A CA 1
ATOM 1465 C C . PHE A 1 183 ? -37.454 -2.690 33.449 1.00 72.25 183 PHE A C 1
ATOM 1467 O O . PHE A 1 183 ? -36.663 -3.607 33.241 1.00 72.25 183 PHE A O 1
ATOM 1474 N N . ASN A 1 184 ? -38.082 -2.063 32.445 1.00 62.75 184 ASN A N 1
ATOM 1475 C CA . ASN A 1 184 ? -37.905 -2.394 31.018 1.00 62.75 184 ASN A CA 1
ATOM 1476 C C . ASN A 1 184 ? -38.044 -3.896 30.708 1.00 62.75 184 ASN A C 1
ATOM 1478 O O . ASN A 1 184 ? -37.214 -4.501 30.027 1.00 62.75 184 ASN A O 1
ATOM 1482 N N . ILE A 1 185 ? -39.098 -4.521 31.234 1.00 69.12 185 ILE A N 1
ATOM 1483 C CA . ILE A 1 185 ? -39.367 -5.938 30.996 1.00 69.12 185 ILE A CA 1
ATOM 1484 C C . ILE A 1 185 ? -39.851 -6.096 29.556 1.00 69.12 185 ILE A C 1
ATOM 1486 O O . ILE A 1 185 ? -40.986 -5.765 29.213 1.00 69.12 185 ILE A O 1
ATOM 1490 N N . HIS A 1 186 ? -38.974 -6.618 28.709 1.00 66.56 186 HIS A N 1
ATOM 1491 C CA . HIS A 1 186 ? -39.288 -6.949 27.332 1.00 66.56 186 HIS A CA 1
ATOM 1492 C C . HIS A 1 186 ? -39.457 -8.463 27.217 1.00 66.56 186 HIS A C 1
ATOM 1494 O O . HIS A 1 186 ? -38.489 -9.219 27.106 1.00 66.56 186 HIS A O 1
ATOM 1500 N N . ALA A 1 187 ? -40.714 -8.904 27.227 1.00 61.09 187 ALA A N 1
ATOM 1501 C CA . ALA A 1 187 ? -41.082 -10.220 26.732 1.00 61.09 187 ALA A CA 1
ATOM 1502 C C . ALA A 1 187 ? -41.095 -10.144 25.200 1.00 61.09 187 ALA A C 1
ATOM 1504 O O . ALA A 1 187 ? -41.907 -9.418 24.623 1.00 61.09 187 ALA A O 1
ATOM 1505 N N . LYS A 1 188 ? -40.191 -10.846 24.509 1.00 58.88 188 LYS A N 1
ATOM 1506 C CA . LYS A 1 188 ? -40.337 -10.978 23.053 1.00 58.88 188 LYS A CA 1
ATOM 1507 C C . LYS A 1 188 ? -41.516 -11.909 22.783 1.00 58.88 188 LYS A C 1
ATOM 1509 O O . LYS A 1 188 ? -41.464 -13.073 23.168 1.00 58.88 188 LYS A O 1
ATOM 1514 N N . GLU A 1 189 ? -42.526 -11.419 22.058 1.00 51.53 189 GLU A N 1
ATOM 1515 C CA . GLU A 1 189 ? -43.727 -12.183 21.662 1.00 51.53 189 GLU A CA 1
ATOM 1516 C C . GLU A 1 189 ? -43.404 -13.513 20.952 1.00 51.53 189 GLU A C 1
ATOM 1518 O O . GLU A 1 189 ? -44.217 -14.432 20.961 1.00 51.53 189 GLU A O 1
ATOM 1523 N N . ASN A 1 190 ? -42.185 -13.663 20.423 1.00 54.78 190 ASN A N 1
ATOM 1524 C CA . ASN A 1 190 ? -41.722 -14.865 19.728 1.00 54.78 190 ASN A CA 1
ATOM 1525 C C . ASN A 1 190 ? -41.128 -15.955 20.652 1.00 54.78 190 ASN A C 1
ATOM 1527 O O . ASN A 1 190 ? -40.532 -16.903 20.153 1.00 54.78 190 ASN A O 1
ATOM 1531 N N . GLY A 1 191 ? -41.229 -15.832 21.983 1.00 56.91 191 GLY A N 1
ATOM 1532 C CA . GLY A 1 191 ? -40.901 -16.923 22.920 1.00 56.91 191 GLY A CA 1
ATOM 1533 C C . GLY A 1 191 ? -39.407 -17.224 23.116 1.00 56.91 191 GLY A C 1
ATOM 1534 O O . GLY A 1 191 ? -39.049 -18.240 23.702 1.00 56.91 191 GLY A O 1
ATOM 1535 N N . PHE A 1 192 ? -38.507 -16.351 22.657 1.00 66.94 192 PHE A N 1
ATOM 1536 C CA . PHE A 1 192 ? -37.057 -16.610 22.695 1.00 66.94 192 PHE A CA 1
ATOM 1537 C C . PHE A 1 192 ? -36.360 -16.234 24.008 1.00 66.94 192 PHE A C 1
ATOM 1539 O O . PHE A 1 192 ? -35.133 -16.312 24.092 1.00 66.94 192 PHE A O 1
ATOM 1546 N N . GLY A 1 193 ? -37.126 -15.850 25.028 1.00 72.88 193 GLY A N 1
ATOM 1547 C CA . GLY A 1 193 ? -36.615 -15.473 26.340 1.00 72.88 193 GLY A CA 1
ATOM 1548 C C . GLY A 1 193 ? -37.165 -14.144 26.850 1.00 72.88 193 GLY A C 1
ATOM 1549 O O . GLY A 1 193 ? -37.969 -13.487 26.186 1.00 72.88 193 GLY A O 1
ATOM 1550 N N . TYR A 1 194 ? -36.688 -13.752 28.030 1.00 81.94 194 TYR A N 1
ATOM 1551 C CA . TYR A 1 194 ? -36.991 -12.468 28.661 1.00 81.94 194 TYR A CA 1
ATOM 1552 C C . TYR A 1 194 ? -35.728 -11.646 28.770 1.00 81.94 194 TYR A C 1
ATOM 1554 O O . TYR A 1 194 ? -34.655 -12.173 29.068 1.00 81.94 194 TYR A O 1
ATOM 1562 N N . SER A 1 195 ? -35.872 -10.340 28.611 1.00 88.06 195 SER A N 1
ATOM 1563 C CA . SER A 1 195 ? -34.871 -9.415 29.108 1.00 88.06 195 SER A CA 1
ATOM 1564 C C . SER A 1 195 ? -35.506 -8.382 30.015 1.00 88.06 195 SER A C 1
ATOM 1566 O O . SER A 1 195 ? -36.586 -7.878 29.709 1.00 88.06 195 SER A O 1
ATOM 1568 N N . PHE A 1 196 ? -34.839 -8.077 31.118 1.00 88.88 196 PHE A N 1
ATOM 1569 C CA . PHE A 1 196 ? -35.265 -7.051 32.058 1.00 88.88 196 PHE A CA 1
ATOM 1570 C C . PHE A 1 196 ? -34.043 -6.366 32.652 1.00 88.88 196 PHE A C 1
ATOM 1572 O O . PHE A 1 196 ? -32.969 -6.966 32.743 1.00 88.88 196 PHE A O 1
ATOM 1579 N N . ASP A 1 197 ? -34.223 -5.121 33.066 1.00 91.31 197 ASP A N 1
ATOM 1580 C CA . ASP A 1 197 ? -33.212 -4.369 33.789 1.00 91.31 197 ASP A CA 1
ATOM 1581 C C . ASP A 1 197 ? -33.477 -4.506 35.292 1.00 91.31 197 ASP A C 1
ATOM 1583 O O . ASP A 1 197 ? -34.623 -4.438 35.731 1.00 91.31 197 ASP A O 1
ATOM 1587 N N . LEU A 1 198 ? -32.433 -4.725 36.085 1.00 91.06 198 LEU A N 1
ATOM 1588 C CA . LEU A 1 198 ? -32.478 -4.874 37.535 1.00 91.06 198 LEU A CA 1
ATOM 1589 C C . LEU A 1 198 ? -31.556 -3.845 38.177 1.00 91.06 198 LEU A C 1
ATOM 1591 O O . LEU A 1 198 ? -30.341 -3.885 37.976 1.00 91.06 198 LEU A O 1
ATOM 1595 N N . SER A 1 199 ? -32.136 -2.965 38.987 1.00 89.75 199 SER A N 1
ATOM 1596 C CA . SER A 1 199 ? -31.374 -2.069 39.857 1.00 89.75 199 SER A CA 1
ATOM 1597 C C . SER A 1 199 ? -31.096 -2.744 41.193 1.00 89.75 199 SER A C 1
ATOM 1599 O O . SER A 1 199 ? -32.027 -3.235 41.841 1.00 89.75 199 SER A O 1
ATOM 1601 N N . VAL A 1 200 ? -29.834 -2.754 41.622 1.00 89.00 200 VAL A N 1
ATOM 1602 C CA . VAL A 1 200 ? -29.405 -3.331 42.903 1.00 89.00 200 VAL A CA 1
ATOM 1603 C C . VAL A 1 200 ? -28.677 -2.298 43.754 1.00 89.00 200 VAL A C 1
ATOM 1605 O O . VAL A 1 200 ? -27.810 -1.579 43.268 1.00 89.00 200 VAL A O 1
ATOM 1608 N N . GLY A 1 201 ? -29.014 -2.232 45.043 1.00 82.00 201 GLY A N 1
ATOM 1609 C CA . GLY A 1 201 ? -28.441 -1.272 46.000 1.00 82.00 201 GLY A CA 1
ATOM 1610 C C . GLY A 1 201 ? -27.092 -1.664 46.613 1.00 82.00 201 GLY A C 1
ATOM 1611 O O . GLY A 1 201 ? -26.685 -1.080 47.617 1.00 82.00 201 GLY A O 1
ATOM 1612 N N . GLU A 1 202 ? -26.420 -2.686 46.082 1.00 77.12 202 GLU A N 1
ATOM 1613 C CA . GLU A 1 202 ? -25.178 -3.205 46.654 1.00 77.12 202 GLU A CA 1
ATOM 1614 C C . GLU A 1 202 ? -23.959 -2.624 45.928 1.00 77.12 202 GLU A C 1
ATOM 1616 O O . GLU A 1 202 ? -23.732 -2.853 44.733 1.00 77.12 202 GLU A O 1
ATOM 1621 N N . LYS A 1 203 ? -23.145 -1.854 46.660 1.00 77.56 203 LYS A N 1
ATOM 1622 C CA . LYS A 1 203 ? -21.890 -1.320 46.127 1.00 77.56 203 LYS A CA 1
ATOM 1623 C C . LYS A 1 203 ? -20.943 -2.463 45.777 1.00 77.56 203 LYS A C 1
ATOM 1625 O O . LYS A 1 203 ? -20.649 -3.313 46.606 1.00 77.56 203 LYS A O 1
ATOM 1630 N N . GLY A 1 204 ? -20.413 -2.425 44.559 1.00 82.56 204 GLY A N 1
ATOM 1631 C CA . GLY A 1 204 ? -19.427 -3.398 44.089 1.00 82.56 204 GLY A CA 1
ATOM 1632 C C . GLY A 1 204 ? -20.021 -4.663 43.469 1.00 82.56 204 GLY A C 1
ATOM 1633 O O . GLY A 1 204 ? -19.249 -5.550 43.113 1.00 82.56 204 GLY A O 1
ATOM 1634 N N . MET A 1 205 ? -21.346 -4.742 43.279 1.00 88.56 205 MET A N 1
ATOM 1635 C CA . MET A 1 205 ? -21.952 -5.819 42.493 1.00 88.56 205 MET A CA 1
ATOM 1636 C C . MET A 1 205 ? -21.300 -5.888 41.101 1.00 88.56 205 MET A C 1
ATOM 1638 O O . MET A 1 205 ? -21.191 -4.884 40.395 1.00 88.56 205 MET A O 1
ATOM 1642 N N . THR A 1 206 ? -20.853 -7.073 40.689 1.00 92.19 206 THR A N 1
ATOM 1643 C CA . THR A 1 206 ? -20.314 -7.310 39.342 1.00 92.19 206 THR A CA 1
ATOM 1644 C C . THR A 1 206 ? -21.305 -8.130 38.516 1.00 92.19 206 THR A C 1
ATOM 1646 O O . THR A 1 206 ? -22.094 -8.887 39.089 1.00 92.19 206 THR A O 1
ATOM 1649 N N . PRO A 1 207 ? -21.272 -8.036 37.171 1.00 94.88 207 PRO A N 1
ATOM 1650 C CA . PRO A 1 207 ? -22.132 -8.859 36.322 1.00 94.88 207 PRO A CA 1
ATOM 1651 C C . PRO A 1 207 ? -21.983 -10.361 36.588 1.00 94.88 207 PRO A C 1
ATOM 1653 O O . PRO A 1 207 ? -22.982 -11.073 36.641 1.00 94.88 207 PRO A O 1
ATOM 1656 N N . ASP A 1 208 ? -20.755 -10.836 36.814 1.00 94.88 208 ASP A N 1
ATOM 1657 C CA . ASP A 1 208 ? -20.479 -12.252 37.076 1.00 94.88 208 ASP A CA 1
ATOM 1658 C C . ASP A 1 208 ? -21.043 -12.712 38.421 1.00 94.88 208 ASP A C 1
ATOM 1660 O O . ASP A 1 208 ? -21.625 -13.795 38.511 1.00 94.88 208 ASP A O 1
ATOM 1664 N N . TYR A 1 209 ? -20.919 -11.880 39.459 1.00 94.31 209 TYR A N 1
ATOM 1665 C CA . TYR A 1 209 ? -21.461 -12.202 40.775 1.00 94.31 209 TYR A CA 1
ATOM 1666 C C . TYR A 1 209 ? -22.993 -12.228 40.754 1.00 94.31 209 TYR A C 1
ATOM 1668 O O . TYR A 1 209 ? -23.604 -13.198 41.205 1.00 94.31 209 TYR A O 1
ATOM 1676 N N . LEU A 1 210 ? -23.622 -11.234 40.119 1.00 94.62 210 LEU A N 1
ATOM 1677 C CA . LEU A 1 210 ? -25.073 -11.210 39.941 1.00 94.62 210 LEU A CA 1
ATOM 1678 C C . LEU A 1 210 ? -25.565 -12.399 39.101 1.00 94.62 210 LEU A C 1
ATOM 1680 O O . LEU A 1 210 ? -26.568 -13.029 39.437 1.00 94.62 210 LEU A O 1
ATOM 1684 N N . LYS A 1 211 ? -24.834 -12.766 38.042 1.00 96.62 211 LYS A N 1
ATOM 1685 C CA . LYS A 1 211 ? -25.127 -13.955 37.231 1.00 96.62 211 LYS A CA 1
ATOM 1686 C C . LYS A 1 211 ? -25.051 -15.240 38.049 1.00 96.62 211 LYS A C 1
ATOM 1688 O O . LYS A 1 211 ? -25.880 -16.123 37.843 1.00 96.62 211 LYS A O 1
ATOM 1693 N N . LEU A 1 212 ? -24.093 -15.350 38.969 1.00 95.50 212 LEU A N 1
ATOM 1694 C CA . LEU A 1 212 ? -23.959 -16.500 39.863 1.00 95.50 212 LEU A CA 1
ATOM 1695 C C . LEU A 1 212 ? -25.148 -16.598 40.828 1.00 95.50 212 LEU A C 1
ATOM 1697 O O . LEU A 1 212 ? -25.718 -17.680 40.978 1.00 95.50 212 LEU A O 1
ATOM 1701 N N . ILE A 1 213 ? -25.573 -15.474 41.415 1.00 94.56 213 ILE A N 1
ATOM 1702 C CA . ILE A 1 213 ? -26.755 -15.418 42.289 1.00 94.56 213 ILE A CA 1
ATOM 1703 C C . ILE A 1 213 ? -28.004 -15.840 41.511 1.00 94.56 213 ILE A C 1
ATOM 1705 O O . ILE A 1 213 ? -28.664 -16.809 41.883 1.00 94.56 213 ILE A O 1
ATOM 1709 N N . LEU A 1 214 ? -28.301 -15.173 40.395 1.00 94.94 214 LEU A N 1
ATOM 1710 C CA . LEU A 1 214 ? -29.492 -15.455 39.588 1.00 94.94 214 LEU A CA 1
ATOM 1711 C C . LEU A 1 214 ? -29.460 -16.863 38.975 1.00 94.94 214 LEU A C 1
ATOM 1713 O O . LEU A 1 214 ? -30.488 -17.528 38.884 1.00 94.94 214 LEU A O 1
ATOM 1717 N N . GLY A 1 215 ? -28.282 -17.348 38.581 1.00 95.19 215 GLY A N 1
ATOM 1718 C CA . GLY A 1 215 ? -28.086 -18.681 38.010 1.00 95.19 215 GLY A CA 1
ATOM 1719 C C . GLY A 1 215 ? -28.274 -19.825 39.009 1.00 95.19 215 GLY A C 1
ATOM 1720 O O . GLY A 1 215 ? -28.477 -20.963 38.589 1.00 95.19 215 GLY A O 1
ATOM 1721 N N . SER A 1 216 ? -28.242 -19.540 40.315 1.00 95.88 216 SER A N 1
ATOM 1722 C CA . SER A 1 216 ? -28.538 -20.534 41.355 1.00 95.88 216 SER A CA 1
ATOM 1723 C C . SER A 1 216 ? -30.039 -20.820 41.514 1.00 95.88 216 SER A C 1
ATOM 1725 O O . SER A 1 216 ? -30.402 -21.850 42.089 1.00 95.88 216 SER A O 1
ATOM 1727 N N . TYR A 1 217 ? -30.913 -19.971 40.956 1.00 95.44 217 TYR A N 1
ATOM 1728 C CA . TYR A 1 217 ? -32.349 -20.230 40.902 1.00 95.44 217 TYR A CA 1
ATOM 1729 C C . TYR A 1 217 ? -32.657 -21.398 39.952 1.00 95.44 217 TYR A C 1
ATOM 1731 O O . TYR A 1 217 ? -32.359 -21.363 38.754 1.00 95.44 217 TYR A O 1
ATOM 1739 N N . LYS A 1 218 ? -33.283 -22.453 40.482 1.00 92.62 218 LYS A N 1
ATOM 1740 C CA . LYS A 1 218 ? -33.648 -23.656 39.721 1.00 92.62 218 LYS A CA 1
ATOM 1741 C C . LYS A 1 218 ? -34.990 -23.479 38.997 1.00 92.62 218 LYS A C 1
ATOM 1743 O O . LYS A 1 218 ? -35.949 -24.165 39.326 1.00 92.62 218 LYS A O 1
ATOM 1748 N N . SER A 1 219 ? -35.046 -22.599 37.996 1.00 91.00 219 SER A N 1
ATOM 1749 C CA . SER A 1 219 ? -36.191 -22.553 37.064 1.00 91.00 219 SER A CA 1
ATOM 1750 C C . SER A 1 219 ? -36.258 -23.842 36.232 1.00 91.00 219 SER A C 1
ATOM 1752 O O . SER A 1 219 ? -35.217 -24.391 35.861 1.00 91.00 219 SER A O 1
ATOM 1754 N N . GLU A 1 220 ? -37.450 -24.357 35.937 1.00 90.25 220 GLU A N 1
ATOM 1755 C CA . GLU A 1 220 ? -37.632 -25.531 35.065 1.00 90.25 220 GLU A CA 1
ATOM 1756 C C . GLU A 1 220 ? -37.528 -25.171 33.575 1.00 90.25 220 GLU A C 1
ATOM 1758 O O . GLU A 1 220 ? -37.083 -25.978 32.758 1.00 90.25 220 GLU A O 1
ATOM 1763 N N . THR A 1 221 ? -37.856 -23.930 33.237 1.00 88.25 221 THR A N 1
ATOM 1764 C CA . THR A 1 221 ? -38.107 -23.432 31.880 1.00 88.25 221 THR A CA 1
ATOM 1765 C C . THR A 1 221 ? -36.998 -22.503 31.391 1.00 88.25 221 THR A C 1
ATOM 1767 O O . THR A 1 221 ? -36.574 -22.619 30.239 1.00 88.25 221 THR A O 1
ATOM 1770 N N . LEU A 1 222 ? -36.457 -21.638 32.255 1.00 90.19 222 LEU A N 1
ATOM 1771 C CA . LEU A 1 222 ? -35.471 -20.610 31.909 1.00 90.19 222 LEU A CA 1
ATOM 1772 C C . LEU A 1 222 ? -34.091 -20.835 32.546 1.00 90.19 222 LEU A C 1
ATOM 1774 O O . LEU A 1 222 ? -33.907 -21.534 33.546 1.00 90.19 222 LEU A O 1
ATOM 1778 N N . LYS A 1 223 ? -33.074 -20.219 31.941 1.00 93.50 223 LYS A N 1
ATOM 1779 C CA . LYS A 1 223 ? -31.728 -20.059 32.502 1.00 93.50 223 LYS A CA 1
ATOM 1780 C C . LYS A 1 223 ? -31.183 -18.668 32.204 1.00 93.50 223 LYS A C 1
ATOM 1782 O O . LYS A 1 223 ? -31.482 -18.082 31.164 1.00 93.50 223 LYS A O 1
ATOM 1787 N N . VAL A 1 224 ? -30.322 -18.171 33.089 1.00 94.06 224 VAL A N 1
ATOM 1788 C CA . VAL A 1 224 ? -29.617 -16.901 32.884 1.00 94.06 224 VAL A CA 1
ATOM 1789 C C . VAL A 1 224 ? -28.585 -17.074 31.775 1.00 94.06 224 VAL A C 1
ATOM 1791 O O . VAL A 1 224 ? -27.618 -17.824 31.919 1.00 94.06 224 VAL A O 1
ATOM 1794 N N . PHE A 1 225 ? -28.781 -16.376 30.661 1.00 93.44 225 PHE A N 1
ATOM 1795 C CA . PHE A 1 225 ? -27.838 -16.367 29.549 1.00 93.44 225 PHE A CA 1
ATOM 1796 C C . PHE A 1 225 ? -26.737 -15.337 29.778 1.00 93.44 225 PHE A C 1
ATOM 1798 O O . PHE A 1 225 ? -25.547 -15.668 29.770 1.00 93.44 225 PHE A O 1
ATOM 1805 N N . ASN A 1 226 ? -27.146 -14.095 30.030 1.00 95.62 226 ASN A N 1
ATOM 1806 C CA . ASN A 1 226 ? -26.253 -12.955 30.134 1.00 95.62 226 ASN A CA 1
ATOM 1807 C C . ASN A 1 226 ? -26.702 -11.995 31.238 1.00 95.62 226 ASN A C 1
ATOM 1809 O O . ASN A 1 226 ? -27.896 -11.845 31.493 1.00 95.62 226 ASN A O 1
ATOM 1813 N N . VAL A 1 227 ? -25.721 -11.350 31.861 1.00 94.88 227 VAL A N 1
ATOM 1814 C CA . VAL A 1 227 ? -25.900 -10.218 32.769 1.00 94.88 227 VAL A CA 1
ATOM 1815 C C . VAL A 1 227 ? -24.888 -9.167 32.340 1.00 94.88 227 VAL A C 1
ATOM 1817 O O . VAL A 1 227 ? -23.715 -9.478 32.141 1.00 94.88 227 VAL A O 1
ATOM 1820 N N . SER A 1 228 ? -25.321 -7.929 32.146 1.00 94.31 228 SER A N 1
ATOM 1821 C CA . SER A 1 228 ? -24.454 -6.838 31.699 1.00 94.31 228 SER A CA 1
ATOM 1822 C C . SER A 1 228 ? -24.730 -5.593 32.518 1.00 94.31 228 SER A C 1
ATOM 1824 O O . SER A 1 228 ? -25.882 -5.242 32.731 1.00 94.31 228 SER A O 1
ATOM 1826 N N . LYS A 1 229 ? -23.682 -4.921 32.994 1.00 92.44 229 LYS A N 1
ATOM 1827 C CA . LYS A 1 229 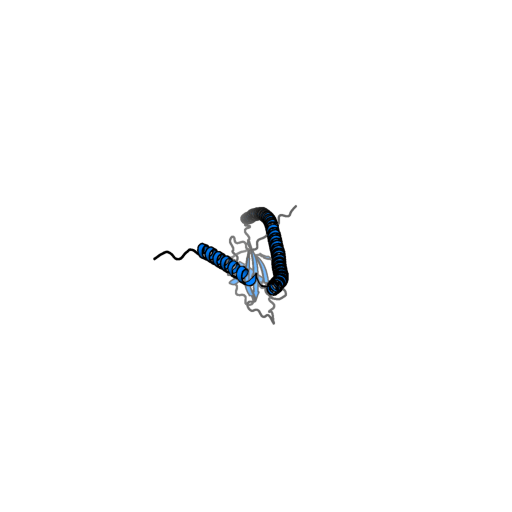? -23.842 -3.663 33.725 1.00 92.44 229 LYS A CA 1
ATOM 1828 C C . LYS A 1 229 ? -24.279 -2.568 32.754 1.00 92.44 229 LYS A C 1
ATOM 1830 O O . LYS A 1 229 ? -23.630 -2.374 31.726 1.00 92.44 229 LYS A O 1
ATOM 1835 N N . LEU A 1 230 ? -25.359 -1.871 33.081 1.00 87.25 230 LEU A N 1
ATOM 1836 C CA . LEU A 1 230 ? -25.826 -0.729 32.310 1.00 87.25 230 LEU A CA 1
ATOM 1837 C C . LEU A 1 230 ? -24.984 0.497 32.651 1.00 87.25 230 LEU A C 1
ATOM 1839 O O . LEU A 1 230 ? -24.700 0.788 33.814 1.00 87.25 230 LEU A O 1
ATOM 1843 N N . ILE A 1 231 ? -24.567 1.206 31.607 1.00 81.56 231 ILE A N 1
ATOM 1844 C CA . ILE A 1 231 ? -23.830 2.461 31.712 1.00 81.56 231 ILE A CA 1
ATOM 1845 C C . ILE A 1 231 ? -24.649 3.507 30.971 1.00 81.56 231 ILE A C 1
ATOM 1847 O O . ILE A 1 231 ? -24.766 3.465 29.747 1.00 81.56 231 ILE A O 1
ATOM 1851 N N . TYR A 1 232 ? -25.224 4.440 31.721 1.00 79.38 232 TYR A N 1
ATOM 1852 C CA . TYR A 1 232 ? -25.985 5.540 31.147 1.00 79.38 232 TYR A CA 1
ATOM 1853 C C . TYR A 1 232 ? -25.028 6.645 30.715 1.00 79.38 232 TYR A C 1
ATOM 1855 O O . TYR A 1 232 ? -24.201 7.111 31.502 1.00 79.38 232 TYR A O 1
ATOM 1863 N N . ALA A 1 233 ? -25.137 7.066 29.457 1.00 70.06 233 ALA A N 1
ATOM 1864 C CA . ALA A 1 233 ? -24.479 8.280 29.010 1.00 70.06 233 ALA A CA 1
ATOM 1865 C C . ALA A 1 233 ? -25.133 9.469 29.720 1.00 70.06 233 ALA A C 1
ATOM 1867 O O . ALA A 1 233 ? -26.358 9.606 29.706 1.00 70.06 233 ALA A O 1
ATOM 1868 N N . ASP A 1 234 ? -24.319 10.325 30.334 1.00 61.22 234 ASP A N 1
ATOM 1869 C CA . ASP A 1 234 ? -24.801 11.585 30.884 1.00 61.22 234 ASP A CA 1
ATOM 1870 C C . ASP A 1 234 ? -25.165 12.489 29.703 1.00 61.22 234 ASP A C 1
ATOM 1872 O O . ASP A 1 234 ? -24.311 13.162 29.118 1.00 61.22 234 ASP A O 1
ATOM 1876 N N . VAL A 1 235 ? -26.427 12.439 29.277 1.00 52.47 235 VAL A N 1
ATOM 1877 C CA . VAL A 1 235 ? -26.938 13.359 28.267 1.00 52.47 235 VAL A CA 1
ATOM 1878 C C . VAL A 1 235 ? -27.034 14.709 28.957 1.00 52.47 235 VAL A C 1
ATOM 1880 O O . VAL A 1 235 ? -28.046 15.041 29.570 1.00 52.47 235 VAL A O 1
ATOM 1883 N N . LYS A 1 236 ? -25.957 15.499 28.884 1.00 53.09 236 LYS A N 1
ATOM 1884 C CA . LYS A 1 236 ? -26.079 16.940 29.076 1.00 53.09 236 LYS A CA 1
ATOM 1885 C C . LYS A 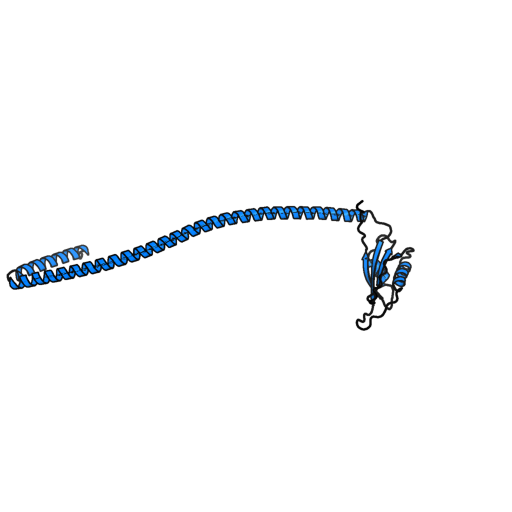1 236 ? -27.090 17.405 28.039 1.00 53.09 236 LYS A C 1
ATOM 1887 O O . LYS A 1 236 ? -26.779 17.427 26.849 1.00 53.09 236 LYS A O 1
ATOM 1892 N N . LEU A 1 237 ? -28.307 17.697 28.493 1.00 48.22 237 LEU A N 1
ATOM 1893 C CA . LEU A 1 237 ? -29.275 18.445 27.710 1.00 48.22 237 LEU A CA 1
ATOM 1894 C C . LEU A 1 237 ? -28.542 19.711 27.273 1.00 48.22 237 LEU A C 1
ATOM 1896 O O . LEU A 1 237 ? -28.079 20.488 28.106 1.00 48.22 237 LEU A O 1
ATOM 1900 N N . ILE A 1 238 ? -28.313 19.818 25.969 1.00 47.47 238 ILE A N 1
ATOM 1901 C CA . ILE A 1 238 ? -27.833 21.049 25.363 1.00 47.47 238 ILE A CA 1
ATOM 1902 C C . ILE A 1 238 ? -29.004 22.016 25.540 1.00 47.47 238 ILE A C 1
ATOM 1904 O O . ILE A 1 238 ? -30.012 21.870 24.849 1.00 47.47 238 ILE A O 1
ATOM 1908 N N . GLU A 1 239 ? -28.913 22.883 26.550 1.00 46.69 239 GLU A N 1
ATOM 1909 C CA . GLU A 1 239 ? -29.771 24.068 26.670 1.00 46.69 239 GLU A CA 1
ATOM 1910 C C . GLU A 1 239 ? -29.526 25.026 25.500 1.00 46.69 239 GLU A C 1
ATOM 1912 O O . GLU A 1 239 ? -28.348 25.183 25.092 1.00 46.69 239 GLU A O 1
#

pLDDT: mean 80.44, std 11.73, range [44.25, 96.62]

Radius of gyration: 59.28 Å; chains: 1; bounding box: 121×50×142 Å

Foldseek 3Di:
DDDDDDPVVVVVVVVVVVVVVVVVVCVVCVVPPVVVVVVVVVVVVVVVVVVVVVVVVVVVVVVVVVVVVVVVVVVVVVVVVVVVVVVVVVVVVVVVVVVVVVVVVVVVVVVVVVVVVVVVVVVVVVVVVVVVVVPPDLKWKKKWWKFWPDQDPVDQDADDQCPVVLLQVLLCVVPVFPDKDWDPWDDDPVNGTIMIMIMGSHPPDDFVNSLVSSQPDDDPTIGTDGMGTDDDDPPPPPD

Sequence (239 aa):
MKNFPSSKDYNYWLIGMVILTIYFATKSLGENEILINYITFAGTIISILLAIVAIIYSYQQTNRSSQNYADTKSLLNSISENVNGIEDLKVGAASSNTDIKNIKENLNAVLYRNVQYINSSENSVEKLIESQKLKESGYQDFHITLIPKIYDFENPVKIENNEYEHYVKHYQDMTGANLAIAFNIHAKENGFGYSFDLSVGEKGMTPDYLKLILGSYKSETLKVFNVSKLIYADVKLIE

Secondary structure (DSSP, 8-state):
-PPPPPHHHHHHHHHHHHHHHHHHHHHHHTT-HHHHHHHHHHHHHHHHHHHHHHHHHHHHHHHHHHHHHHHHHHHHHHHHHHHHHHHHHHHHHHHHHHHHHHHHHHHHHHHHHHHHHHHHHHHHHHHHHHHHHTT--S-EEEEEEEEESS--SSSPPPPPTTHHHHHHHHHHHHH--S-EEEEEEEE-TTSS-EEEEEEE--TT--HHHHHHHHHTS--SSEEEEEEEE----------

Organism: NCBI:txid714307